Protein AF-A0A7S1YG56-F1 (afdb_monomer)

Solvent-accessible surface area (backbone atoms only — not comparable to full-atom values): 13732 Å² total; per-residue (Å²): 132,89,57,60,37,65,101,82,51,80,39,74,59,73,71,45,65,45,79,41,78,79,49,102,91,39,70,50,76,44,72,54,75,86,79,87,88,77,85,81,87,75,88,77,87,65,88,84,55,85,91,65,73,69,84,87,33,87,90,52,73,64,72,70,76,61,82,80,50,96,72,86,87,77,95,53,68,69,44,80,46,72,59,60,86,48,61,47,66,45,58,40,45,54,31,82,22,39,31,37,41,33,50,32,43,43,47,32,34,38,30,38,7,52,58,41,75,71,44,83,89,46,46,90,72,63,86,78,65,59,28,30,53,88,44,23,57,15,36,37,35,40,37,42,29,40,29,49,23,30,40,41,37,12,19,41,70,25,81,64,38,34,13,38,98,84,40,54,13,37,36,38,51,43,34,45,33,43,46,39,62,72,68,34,35,38,41,36,44,48,51,32,80,89,18,40,27,41,36,66,17,40,39,40,33,36,15,49,27,52,28,28,38,35,37,67,42,63,55,69,36,79,42,87,94,62,66,41,52,76,48,77,41,60,58,80,28,78,54,46,78,47,80,105

Secondary structure (DSSP, 8-state):
-PPEESTTS-EE----EEEEEEETTEEEEEE----S----------TT-TT--STT-SSS---S--TTSS----S-SEEEEE--SS--EEEE--BSSEEEEE--SS--EEEESTT----TTTTTT-----S-STTB-S-EEEEE-SS--EEEEE-TT-SS-SSBTTB-EEE-SSEEE-TTTTSS--EEEEE-TTS--STT-EEEE--SS--EEEE-------STT----EEEE--SS--EEEE-

Mean predicted aligned error: 13.27 Å

Structure (mmCIF, N/CA/C/O backbone):
data_AF-A0A7S1YG56-F1
#
_entry.id   AF-A0A7S1YG56-F1
#
loop_
_atom_site.group_PDB
_atom_site.id
_atom_site.type_symbol
_atom_site.label_atom_id
_atom_site.label_alt_id
_atom_site.label_comp_id
_atom_site.label_asym_id
_atom_site.label_entity_id
_atom_site.label_seq_id
_atom_site.pdbx_PDB_ins_code
_atom_site.Cartn_x
_atom_site.Cartn_y
_atom_site.Cartn_z
_atom_site.occupancy
_atom_site.B_iso_or_equiv
_atom_site.auth_seq_id
_atom_site.auth_comp_id
_atom_site.auth_asym_id
_atom_site.auth_atom_id
_atom_site.pdbx_PDB_model_num
ATOM 1 N N . LYS A 1 1 ? -46.681 5.047 -20.778 1.00 46.09 1 LYS A N 1
ATOM 2 C CA . LYS A 1 1 ? -46.071 5.164 -22.125 1.00 46.09 1 LYS A CA 1
ATOM 3 C C . LYS A 1 1 ? -44.654 4.637 -22.008 1.00 46.09 1 LYS A C 1
ATOM 5 O O . LYS A 1 1 ? -43.861 5.278 -21.329 1.00 46.09 1 LYS A O 1
ATOM 10 N N . GLU A 1 2 ? -44.380 3.455 -22.548 1.00 44.97 2 GLU A N 1
ATOM 11 C CA . GLU A 1 2 ? -43.022 2.905 -22.561 1.00 44.97 2 GLU A CA 1
ATOM 12 C C . GLU A 1 2 ? -42.131 3.823 -23.402 1.00 44.97 2 GLU A C 1
ATOM 14 O O . GLU A 1 2 ? -42.504 4.207 -24.512 1.00 44.97 2 GLU A O 1
ATOM 19 N N . LYS A 1 3 ? -41.009 4.267 -22.828 1.00 47.19 3 LYS A N 1
ATOM 20 C CA . LYS A 1 3 ? -39.989 5.011 -23.567 1.00 47.19 3 LYS A CA 1
ATOM 21 C C . LYS A 1 3 ? -39.121 3.985 -24.289 1.00 47.19 3 LYS A C 1
ATOM 23 O O . LYS A 1 3 ? -38.657 3.030 -23.670 1.00 47.19 3 LYS A O 1
ATOM 28 N N . THR A 1 4 ? -38.934 4.179 -25.583 1.00 48.16 4 THR A N 1
ATOM 29 C CA . THR A 1 4 ? -37.998 3.417 -26.407 1.00 48.16 4 THR A CA 1
ATOM 30 C C . THR A 1 4 ? -36.644 4.124 -26.408 1.00 48.16 4 THR A C 1
ATOM 32 O O . THR A 1 4 ? -36.590 5.351 -26.503 1.00 48.16 4 THR A O 1
ATOM 35 N N . CYS A 1 5 ? -35.553 3.373 -26.295 1.00 49.28 5 CYS A N 1
ATOM 36 C CA . CYS A 1 5 ? -34.183 3.884 -26.365 1.00 49.28 5 CYS A CA 1
ATOM 37 C C . CYS A 1 5 ? -33.282 2.958 -27.200 1.00 49.28 5 CYS A C 1
ATOM 39 O O . CYS A 1 5 ? -33.684 1.869 -27.600 1.00 49.28 5 CYS A O 1
ATOM 41 N N . GLY A 1 6 ? -32.077 3.441 -27.519 1.00 42.41 6 GLY A N 1
ATOM 42 C CA . GLY A 1 6 ? -31.166 2.859 -28.513 1.00 42.41 6 GLY A CA 1
ATOM 43 C C . GLY A 1 6 ? -31.172 3.657 -29.821 1.00 42.41 6 GLY A C 1
ATOM 44 O O . GLY A 1 6 ? -32.172 4.292 -30.146 1.00 42.41 6 GLY A O 1
ATOM 45 N N . PHE A 1 7 ? -30.061 3.637 -30.569 1.00 37.88 7 PHE A N 1
ATOM 46 C CA . PHE A 1 7 ? -29.866 4.441 -31.792 1.00 37.88 7 PHE A CA 1
ATOM 47 C C . PHE A 1 7 ? -30.992 4.250 -32.830 1.00 37.88 7 PHE A C 1
ATOM 49 O O . PHE A 1 7 ? -31.390 5.205 -33.486 1.00 37.88 7 PHE A O 1
ATOM 56 N N . ASN A 1 8 ? -31.574 3.045 -32.894 1.00 49.53 8 ASN A N 1
ATOM 57 C CA . ASN A 1 8 ? -32.691 2.709 -33.786 1.00 49.53 8 ASN A CA 1
ATOM 58 C C . ASN A 1 8 ? -34.075 2.701 -33.105 1.00 49.53 8 ASN A C 1
ATOM 60 O O . ASN A 1 8 ? -35.061 2.338 -33.740 1.00 49.53 8 ASN A O 1
ATOM 64 N N . GLY A 1 9 ? -34.179 3.062 -31.819 1.00 46.28 9 GLY A N 1
ATOM 65 C CA . GLY A 1 9 ? -35.458 3.145 -31.097 1.00 46.28 9 GLY A CA 1
ATOM 66 C C . GLY A 1 9 ? -36.217 1.819 -30.935 1.00 46.28 9 GLY A C 1
ATOM 67 O O . GLY A 1 9 ? -37.409 1.839 -30.640 1.00 46.28 9 GLY A O 1
ATOM 68 N N . THR A 1 10 ? -35.557 0.675 -31.129 1.00 49.81 10 THR A N 1
ATOM 69 C CA . THR A 1 10 ? -36.176 -0.662 -31.081 1.00 49.81 10 THR A CA 1
ATOM 70 C C . THR A 1 10 ? -36.137 -1.318 -29.702 1.00 49.81 10 THR A C 1
ATOM 72 O O . THR A 1 10 ? -36.769 -2.354 -29.517 1.00 49.81 10 THR A O 1
ATOM 75 N N . SER A 1 11 ? -35.409 -0.750 -28.736 1.00 45.25 11 SER A N 1
ATOM 76 C CA . SER A 1 11 ? -35.265 -1.337 -27.401 1.00 45.25 11 SER A CA 1
ATOM 77 C C . SER A 1 11 ? -36.169 -0.630 -26.393 1.00 45.25 11 SER A C 1
ATOM 79 O O . SER A 1 11 ? -36.236 0.601 -26.342 1.00 45.25 11 SER A O 1
ATOM 81 N N . THR A 1 12 ? -36.866 -1.398 -25.560 1.00 48.62 12 THR A N 1
ATOM 82 C CA . THR A 1 12 ? -37.631 -0.861 -24.429 1.00 48.62 12 THR A CA 1
ATOM 83 C C . THR A 1 12 ? -36.658 -0.384 -23.357 1.00 48.62 12 THR A C 1
ATOM 85 O O . THR A 1 12 ? -35.748 -1.125 -22.984 1.00 48.62 12 THR A O 1
ATOM 88 N N . CYS A 1 13 ? -36.826 0.836 -22.842 1.00 48.91 13 CYS A N 1
ATOM 89 C CA . CYS A 1 13 ? -35.949 1.312 -21.779 1.00 48.91 13 CYS A CA 1
ATOM 90 C C . CYS A 1 13 ? -36.129 0.474 -20.520 1.00 48.91 13 CYS A C 1
ATOM 92 O O . CYS A 1 13 ? -37.181 0.496 -19.879 1.00 48.91 13 CYS A O 1
ATOM 94 N N . THR A 1 14 ? -35.079 -0.255 -20.156 1.00 49.69 14 THR A N 1
ATOM 95 C CA . THR A 1 14 ? -35.007 -0.951 -18.881 1.00 49.69 14 THR A CA 1
ATOM 96 C C . THR A 1 14 ? -34.940 0.106 -17.783 1.00 49.69 14 THR A C 1
ATOM 98 O O . THR A 1 14 ? -34.048 0.956 -17.795 1.00 49.69 14 THR A O 1
ATOM 101 N N . ASN A 1 15 ? -35.864 0.066 -16.823 1.00 49.41 15 ASN A N 1
ATOM 102 C CA . ASN A 1 15 ? -35.726 0.841 -15.591 1.00 49.41 15 ASN A CA 1
ATOM 103 C C . ASN A 1 15 ? -34.641 0.165 -14.744 1.00 49.41 15 ASN A C 1
ATOM 105 O O . ASN A 1 15 ? -34.947 -0.632 -13.859 1.00 49.41 15 ASN A O 1
ATOM 109 N N . THR A 1 16 ? -33.378 0.443 -15.074 1.00 54.03 16 THR A N 1
ATOM 110 C CA . THR A 1 16 ? -32.188 -0.192 -14.488 1.00 54.03 16 THR A CA 1
ATOM 111 C C . THR A 1 16 ? -31.984 0.151 -13.024 1.00 54.03 16 THR A C 1
ATOM 113 O O . THR A 1 16 ? -31.122 -0.446 -12.398 1.00 54.03 16 THR A O 1
ATOM 116 N N . VAL A 1 17 ? -32.767 1.080 -12.472 1.00 48.75 17 VAL A N 1
ATOM 117 C CA . VAL A 1 17 ? -32.656 1.551 -11.094 1.00 48.75 17 VAL A CA 1
ATOM 118 C C . VAL A 1 17 ? -34.049 1.734 -10.498 1.00 48.75 17 VAL A C 1
ATOM 120 O O . VAL A 1 17 ? -34.901 2.418 -11.068 1.00 48.75 17 VAL A O 1
ATOM 123 N N . LYS A 1 18 ? -34.277 1.150 -9.323 1.00 49.94 18 LYS A N 1
ATOM 124 C CA . LYS A 1 18 ? -35.418 1.423 -8.448 1.00 49.94 18 LYS A CA 1
ATOM 125 C C . LYS A 1 18 ? -34.911 1.983 -7.132 1.00 49.94 18 LYS A C 1
ATOM 127 O O . LYS A 1 18 ? -34.016 1.413 -6.529 1.00 49.94 18 LYS A O 1
ATOM 132 N N . VAL A 1 19 ? -35.514 3.067 -6.665 1.00 45.56 19 VAL A N 1
ATOM 133 C CA . VAL A 1 19 ? -35.168 3.682 -5.381 1.00 45.56 19 VAL A CA 1
ATOM 134 C C . VAL A 1 19 ? -36.334 3.498 -4.419 1.00 45.56 19 VAL A C 1
ATOM 136 O O . VAL A 1 19 ? -37.466 3.861 -4.735 1.00 45.56 19 VAL A O 1
ATOM 139 N N . TYR A 1 20 ? -36.055 2.934 -3.249 1.00 47.91 20 TYR A N 1
ATOM 140 C CA . TYR A 1 20 ? -37.006 2.706 -2.167 1.00 47.91 20 TYR A CA 1
ATOM 141 C C . TYR A 1 20 ? -36.583 3.515 -0.946 1.00 47.91 20 TYR A C 1
ATOM 143 O O . TYR A 1 20 ? -35.465 3.364 -0.470 1.00 47.91 20 TYR A O 1
ATOM 151 N N . ALA A 1 21 ? -37.461 4.350 -0.398 1.00 52.72 21 ALA A N 1
ATOM 152 C CA . ALA A 1 21 ? -37.205 4.978 0.896 1.00 52.72 21 ALA A CA 1
ATOM 153 C C . ALA A 1 21 ? -37.423 3.943 2.012 1.00 52.72 21 ALA A C 1
ATOM 155 O O . ALA A 1 21 ? -38.519 3.402 2.146 1.00 52.72 21 ALA A O 1
ATOM 156 N N . VAL A 1 22 ? -36.384 3.663 2.799 1.00 70.94 22 VAL A N 1
ATOM 157 C CA . VAL A 1 22 ? -36.416 2.711 3.929 1.00 70.94 22 VAL A CA 1
ATOM 158 C C . VAL A 1 22 ? -36.356 3.411 5.291 1.00 70.94 22 VAL A C 1
ATOM 160 O O . VAL A 1 22 ? -36.478 2.772 6.330 1.00 70.94 22 VAL A O 1
ATOM 163 N N . GLY A 1 23 ? -36.209 4.737 5.301 1.00 66.94 23 GLY A N 1
ATOM 164 C CA . GLY A 1 23 ? -36.204 5.558 6.507 1.00 66.94 23 GLY A CA 1
ATOM 165 C C . GLY A 1 23 ? -36.341 7.041 6.177 1.00 66.94 23 GLY A C 1
ATOM 166 O O . GLY A 1 23 ? -36.365 7.422 5.007 1.00 66.94 23 GLY A O 1
ATOM 167 N N . LYS A 1 24 ? -36.410 7.893 7.210 1.00 51.56 24 LYS A N 1
ATOM 168 C CA . LYS A 1 24 ? -36.658 9.341 7.053 1.00 51.56 24 LYS A CA 1
ATOM 169 C C . LYS A 1 24 ? -35.659 10.039 6.118 1.00 51.56 24 LYS A C 1
ATOM 171 O O . LYS A 1 24 ? -36.067 10.984 5.464 1.00 51.56 24 LYS A O 1
ATOM 176 N N . ASN A 1 25 ? -34.420 9.540 6.034 1.00 53.50 25 ASN A N 1
ATOM 177 C CA . ASN A 1 25 ? -33.350 10.019 5.146 1.00 53.50 25 ASN A CA 1
ATOM 178 C C . ASN A 1 25 ? -32.521 8.854 4.559 1.00 53.50 25 ASN A C 1
ATOM 180 O O . ASN A 1 25 ? -31.321 8.993 4.338 1.00 53.50 25 ASN A O 1
ATOM 184 N N . THR A 1 26 ? -33.123 7.679 4.359 1.00 34.78 26 THR A N 1
ATOM 185 C CA . THR A 1 26 ? -32.389 6.492 3.890 1.00 34.78 26 THR A CA 1
ATOM 186 C C . THR A 1 26 ? -33.101 5.877 2.704 1.00 34.78 26 THR A C 1
ATOM 188 O O . THR A 1 26 ? -34.306 5.619 2.763 1.00 34.78 26 THR A O 1
ATOM 191 N N . PHE A 1 27 ? -32.341 5.618 1.644 1.00 49.56 27 PHE A N 1
ATOM 192 C CA . PHE A 1 27 ? -32.845 5.050 0.405 1.00 49.56 27 PHE A CA 1
ATOM 193 C C . PHE A 1 27 ? -32.079 3.771 0.064 1.00 49.56 27 PHE A C 1
ATOM 195 O O . PHE A 1 27 ? -30.855 3.744 0.124 1.00 49.56 27 PHE A O 1
ATOM 202 N N . ALA A 1 28 ? -32.808 2.724 -0.308 1.00 38.72 28 ALA A N 1
ATOM 203 C CA . ALA A 1 28 ? -32.279 1.538 -0.955 1.00 38.72 28 ALA A CA 1
ATOM 204 C C . ALA A 1 28 ? -32.382 1.728 -2.471 1.00 38.72 28 ALA A C 1
ATOM 206 O O . ALA A 1 28 ? -33.474 1.915 -3.010 1.00 38.72 28 ALA A O 1
ATOM 207 N N . ILE A 1 29 ? -31.243 1.701 -3.153 1.00 50.22 29 ILE A N 1
ATOM 208 C CA . ILE A 1 29 ? -31.154 1.797 -4.609 1.00 50.22 29 ILE A CA 1
ATOM 209 C C . ILE A 1 29 ? -30.907 0.381 -5.136 1.00 50.22 29 ILE A C 1
ATOM 211 O O . ILE A 1 29 ? -29.899 -0.235 -4.811 1.00 50.22 29 ILE A O 1
ATOM 215 N N . ILE A 1 30 ? -31.852 -0.155 -5.904 1.00 46.66 30 ILE A N 1
ATOM 216 C CA . ILE A 1 30 ? -31.835 -1.512 -6.454 1.00 46.66 30 ILE A CA 1
ATOM 217 C C . ILE A 1 30 ? -31.643 -1.416 -7.958 1.00 46.66 30 ILE A C 1
ATOM 219 O O . ILE A 1 30 ? -32.471 -0.821 -8.651 1.00 46.66 30 ILE A O 1
ATOM 223 N N . PHE A 1 31 ? -30.591 -2.043 -8.468 1.00 51.72 31 PHE A N 1
ATOM 224 C CA . PHE A 1 31 ? -30.347 -2.111 -9.898 1.00 51.72 31 PHE A CA 1
ATOM 225 C C . PHE A 1 31 ? -31.021 -3.351 -10.491 1.00 51.72 31 PHE A C 1
ATOM 227 O O . PHE A 1 31 ? -30.854 -4.456 -9.983 1.00 51.72 31 PHE A O 1
ATOM 234 N N . LEU A 1 32 ? -31.821 -3.176 -11.544 1.00 48.56 32 LEU A N 1
ATOM 235 C CA . LEU A 1 32 ? -32.463 -4.275 -12.270 1.00 48.56 32 LEU A CA 1
ATOM 236 C C . LEU A 1 32 ? -31.784 -4.426 -13.632 1.00 48.56 32 LEU A C 1
ATOM 238 O O . LEU A 1 32 ? -32.113 -3.718 -14.584 1.00 48.56 32 LEU A O 1
ATOM 242 N N . GLY A 1 33 ? -30.823 -5.345 -13.686 1.00 45.78 33 GLY A N 1
ATOM 243 C CA . GLY A 1 33 ? -30.098 -5.775 -14.878 1.00 45.78 33 GLY A CA 1
ATOM 244 C C . GLY A 1 33 ? -30.059 -7.303 -14.968 1.00 45.78 33 GLY A C 1
ATOM 245 O O . GLY A 1 33 ? -30.251 -7.991 -13.973 1.00 45.78 33 GLY A O 1
ATOM 246 N N . GLU A 1 34 ? -29.898 -7.780 -16.197 1.00 41.50 34 GLU A N 1
ATOM 247 C CA . GLU A 1 34 ? -29.843 -9.150 -16.728 1.00 41.50 34 GLU A CA 1
ATOM 248 C C . GLU A 1 34 ? -29.302 -10.293 -15.837 1.00 41.50 34 GLU A C 1
ATOM 250 O O . GLU A 1 34 ? -28.483 -10.118 -14.941 1.00 41.50 34 GLU A O 1
ATOM 255 N N . ARG A 1 35 ? -29.789 -11.507 -16.129 1.00 36.50 35 ARG A N 1
ATOM 256 C CA . ARG A 1 35 ? -29.555 -12.754 -15.393 1.00 36.50 35 ARG A CA 1
ATOM 257 C C . ARG A 1 35 ? -28.133 -13.312 -15.579 1.00 36.50 35 ARG A C 1
ATOM 259 O O . ARG A 1 35 ? -27.670 -13.485 -16.699 1.00 36.50 35 ARG A O 1
ATOM 266 N N . LEU A 1 36 ? -27.560 -13.721 -14.445 1.00 38.72 36 LEU A N 1
ATOM 267 C CA . LEU A 1 36 ? -26.473 -14.690 -14.228 1.00 38.72 36 LEU A CA 1
ATOM 268 C C . LEU A 1 36 ? -26.404 -15.826 -15.286 1.00 38.72 36 LEU A C 1
ATOM 270 O O . LEU A 1 36 ? -27.427 -16.457 -15.568 1.00 38.72 36 LEU A O 1
ATOM 274 N N . ASN A 1 37 ? -25.185 -16.172 -15.729 1.00 37.97 37 ASN A N 1
ATOM 275 C CA . ASN A 1 37 ? -24.789 -17.392 -16.473 1.00 37.97 37 ASN A CA 1
ATOM 276 C C . ASN A 1 37 ? -24.945 -17.460 -18.012 1.00 37.97 37 ASN A C 1
ATOM 278 O O . ASN A 1 37 ? -24.986 -18.564 -18.556 1.00 37.97 37 ASN A O 1
ATOM 282 N N . ALA A 1 38 ? -24.932 -16.350 -18.752 1.00 39.38 38 ALA A N 1
ATOM 283 C CA . ALA A 1 38 ? -24.583 -16.409 -20.179 1.00 39.38 38 ALA A CA 1
ATOM 284 C C . ALA A 1 38 ? -23.091 -16.080 -20.347 1.00 39.38 38 ALA A C 1
ATOM 286 O O . ALA A 1 38 ? -22.699 -14.917 -20.342 1.00 39.38 38 ALA A O 1
ATOM 287 N N . GLY A 1 39 ? -22.247 -17.114 -20.427 1.00 42.56 39 GLY A N 1
ATOM 288 C CA . GLY A 1 39 ? -20.811 -16.942 -20.646 1.00 42.56 39 GLY A CA 1
ATOM 289 C C . GLY A 1 39 ? -20.545 -16.325 -22.017 1.00 42.56 39 GLY A C 1
ATOM 290 O O . GLY A 1 39 ? -20.803 -16.956 -23.040 1.00 42.56 39 GLY A O 1
ATOM 291 N N .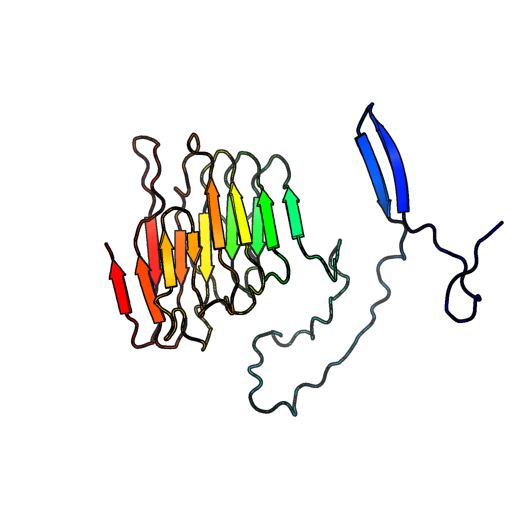 VAL A 1 40 ? -20.029 -15.099 -22.038 1.00 39.69 40 VAL A N 1
ATOM 292 C CA . VAL A 1 40 ? -19.386 -14.519 -23.219 1.00 39.69 40 VAL A CA 1
ATOM 293 C C . VAL A 1 40 ? -17.905 -14.851 -23.099 1.00 39.69 40 VAL A C 1
ATOM 295 O O . VAL A 1 40 ? -17.246 -14.381 -22.176 1.00 39.69 40 VAL A O 1
ATOM 298 N N . ILE A 1 41 ? -17.398 -15.698 -23.993 1.00 39.22 41 ILE A N 1
ATOM 299 C CA . ILE A 1 41 ? -15.964 -15.988 -24.098 1.00 39.22 41 ILE A CA 1
ATOM 300 C C . ILE A 1 41 ? -15.396 -15.025 -25.137 1.00 39.22 41 ILE A C 1
ATOM 302 O O . ILE A 1 41 ? -15.852 -15.018 -26.282 1.00 39.22 41 ILE A O 1
ATOM 306 N N . LEU A 1 42 ? -14.432 -14.204 -24.727 1.00 38.84 42 LEU A N 1
ATOM 307 C CA . LEU A 1 42 ? -13.645 -13.359 -25.616 1.00 38.84 42 LEU A CA 1
ATOM 308 C C . LEU A 1 42 ? -12.200 -13.858 -25.550 1.00 38.84 42 LEU A C 1
ATOM 310 O O . LEU A 1 42 ? -11.579 -13.785 -24.493 1.00 38.84 42 LEU A O 1
ATOM 314 N N . ASP A 1 43 ? -11.703 -14.404 -26.658 1.00 39.75 43 ASP A N 1
ATOM 315 C CA . ASP A 1 43 ? -10.304 -14.812 -26.792 1.00 39.75 43 ASP A CA 1
ATOM 316 C C . ASP A 1 43 ? -9.496 -13.616 -27.298 1.00 39.75 43 ASP A C 1
ATOM 318 O O . ASP A 1 43 ? -9.815 -13.040 -28.343 1.00 39.75 43 ASP A O 1
ATOM 322 N N . VAL A 1 44 ? -8.475 -13.222 -26.541 1.00 44.56 44 VAL A N 1
ATOM 323 C CA . VAL A 1 44 ? -7.519 -12.187 -26.943 1.00 44.56 44 VAL A CA 1
ATOM 324 C C . VAL A 1 44 ? -6.190 -12.879 -27.200 1.00 44.56 44 VAL A C 1
ATOM 326 O O . VAL A 1 44 ? -5.538 -13.343 -26.268 1.00 44.56 44 VAL A O 1
ATOM 329 N N . ASP A 1 45 ? -5.805 -12.964 -28.470 1.00 45.47 45 ASP A N 1
ATOM 330 C CA . ASP A 1 45 ? -4.509 -13.495 -28.882 1.00 45.47 45 ASP A CA 1
ATOM 331 C C . ASP A 1 45 ? -3.442 -12.400 -28.754 1.00 45.47 45 ASP A C 1
ATOM 333 O O . ASP A 1 45 ? -3.442 -11.416 -29.495 1.00 45.47 45 ASP A O 1
ATOM 337 N N . ALA A 1 46 ? -2.559 -12.563 -27.770 1.00 49.81 46 ALA A N 1
ATOM 338 C CA . ALA A 1 46 ? -1.455 -11.651 -27.481 1.00 49.81 46 ALA A CA 1
ATOM 339 C C . ALA A 1 46 ? -0.103 -12.154 -28.027 1.00 49.81 46 ALA A C 1
ATOM 341 O O . ALA A 1 46 ? 0.930 -11.549 -27.746 1.00 49.81 46 ALA A O 1
ATOM 342 N N . SER A 1 47 ? -0.087 -13.249 -28.800 1.00 49.72 47 SER A N 1
ATOM 343 C CA . SER A 1 47 ? 1.146 -13.930 -29.231 1.00 49.72 47 SER A CA 1
ATOM 344 C C . SER A 1 47 ? 2.053 -13.104 -30.153 1.00 49.72 47 SER A C 1
ATOM 346 O O . SER A 1 47 ? 3.234 -13.421 -30.289 1.00 49.72 47 SER A O 1
ATOM 348 N N . GLU A 1 48 ? 1.535 -12.027 -30.748 1.00 47.41 48 GLU A N 1
ATOM 349 C CA . GLU A 1 48 ? 2.287 -11.130 -31.635 1.00 47.41 48 GLU A CA 1
ATOM 350 C C . GLU A 1 48 ? 2.734 -9.812 -30.968 1.00 47.41 48 GLU A C 1
ATOM 352 O O . GLU A 1 48 ? 3.305 -8.944 -31.634 1.00 47.41 48 GLU A O 1
ATOM 357 N N . LEU A 1 49 ? 2.504 -9.629 -29.662 1.00 44.59 49 LEU A N 1
ATOM 358 C CA . LEU A 1 49 ? 2.925 -8.414 -28.959 1.00 44.59 49 LEU A CA 1
ATOM 359 C C . LEU A 1 49 ? 4.421 -8.465 -28.602 1.00 44.59 49 LEU A C 1
ATOM 361 O O . LEU A 1 49 ? 4.885 -9.331 -27.864 1.00 44.59 49 LEU A O 1
ATOM 365 N N . VAL A 1 50 ? 5.191 -7.505 -29.119 1.00 43.44 50 VAL A N 1
ATOM 366 C CA . VAL A 1 50 ? 6.635 -7.378 -28.862 1.00 43.44 50 VAL A CA 1
ATOM 367 C C . VAL A 1 50 ? 6.861 -6.587 -27.570 1.00 43.44 50 VAL A C 1
ATOM 369 O O . VAL A 1 50 ? 6.403 -5.453 -27.467 1.00 43.44 50 VAL A O 1
ATOM 372 N N . GLY A 1 51 ? 7.587 -7.168 -26.607 1.00 43.28 51 GLY A N 1
ATOM 373 C CA . GLY A 1 51 ? 7.815 -6.567 -25.282 1.00 43.28 51 GLY A CA 1
ATOM 374 C C . GLY A 1 51 ? 6.666 -6.783 -24.290 1.00 43.28 51 GLY A C 1
ATOM 375 O O . GLY A 1 51 ? 6.577 -6.069 -23.298 1.00 43.28 51 GLY A O 1
ATOM 376 N N . PHE A 1 52 ? 5.772 -7.734 -24.576 1.00 43.41 52 PHE A N 1
ATOM 377 C CA . PHE A 1 52 ? 4.701 -8.137 -23.673 1.00 43.41 52 PHE A CA 1
ATOM 378 C C . PHE A 1 52 ? 5.225 -9.156 -22.661 1.00 43.41 52 PHE A C 1
ATOM 380 O O . PHE A 1 52 ? 5.489 -10.306 -23.013 1.00 43.41 52 PHE A O 1
ATOM 387 N N . GLU A 1 53 ? 5.358 -8.736 -21.408 1.00 50.44 53 GLU A N 1
ATOM 388 C CA . GLU A 1 53 ? 5.490 -9.667 -20.294 1.00 50.44 53 GLU A CA 1
ATOM 389 C C . GLU A 1 53 ? 4.091 -10.259 -19.990 1.00 50.44 53 GLU A C 1
ATOM 391 O O . GLU A 1 53 ? 3.130 -9.493 -19.872 1.00 50.44 53 GLU A O 1
ATOM 396 N N . PRO A 1 54 ? 3.911 -11.595 -19.879 1.00 47.91 54 PRO A N 1
ATOM 397 C CA . PRO A 1 54 ? 2.613 -12.272 -19.655 1.00 47.91 54 PRO A CA 1
ATOM 398 C C . PRO A 1 54 ? 1.852 -11.904 -18.358 1.00 47.91 54 PRO A C 1
ATOM 400 O O . PRO A 1 54 ? 0.862 -12.549 -18.004 1.00 47.91 54 PRO A O 1
ATOM 403 N N . GLU A 1 55 ? 2.315 -10.882 -17.647 1.00 49.75 55 GLU A N 1
ATOM 404 C CA . GLU A 1 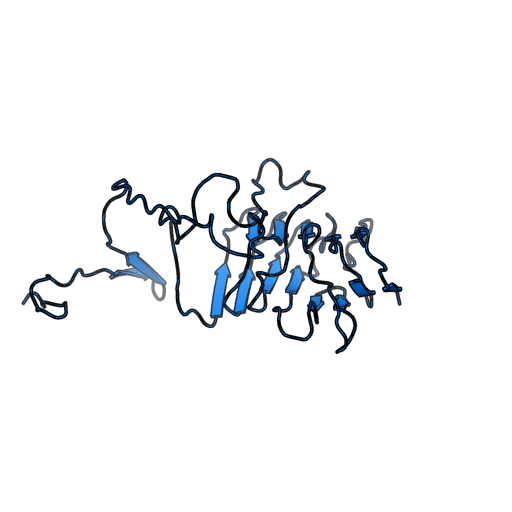55 ? 2.154 -10.570 -16.224 1.00 49.75 55 GLU A CA 1
ATOM 405 C C . GLU A 1 55 ? 0.738 -10.161 -15.783 1.00 49.75 55 GLU A C 1
ATOM 407 O O . GLU A 1 55 ? 0.4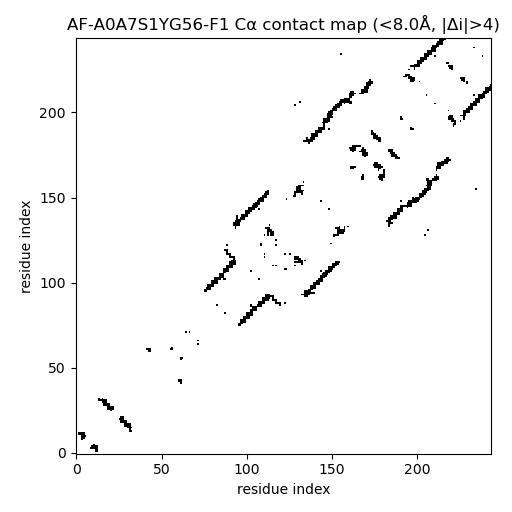89 -10.001 -14.596 1.00 49.75 55 GLU A O 1
ATOM 412 N N . ALA A 1 56 ? -0.235 -10.073 -16.694 1.00 44.78 56 ALA A N 1
ATOM 413 C CA . ALA A 1 56 ? -1.640 -9.839 -16.337 1.00 44.78 56 ALA A CA 1
ATOM 414 C C . ALA A 1 56 ? -2.510 -11.110 -16.368 1.00 44.78 56 ALA A C 1
ATOM 416 O O . ALA A 1 56 ? -3.651 -11.089 -15.897 1.00 44.78 56 ALA A O 1
ATOM 417 N N . PHE A 1 57 ? -2.012 -12.219 -16.930 1.00 42.97 57 PHE A N 1
ATOM 418 C CA . PHE A 1 57 ? -2.825 -13.408 -17.191 1.00 42.97 57 PHE A CA 1
ATOM 419 C C . PHE A 1 57 ? -2.042 -14.670 -16.849 1.00 42.97 57 PHE A C 1
ATOM 421 O O . PHE A 1 57 ? -1.285 -15.183 -17.667 1.00 42.97 57 PHE A O 1
ATOM 428 N N . HIS A 1 58 ? -2.277 -15.210 -15.650 1.00 43.19 58 HIS A N 1
ATOM 429 C CA . HIS A 1 58 ? -1.859 -16.550 -15.220 1.00 43.19 58 HIS A CA 1
ATOM 430 C C . HIS A 1 58 ? -2.453 -17.657 -16.113 1.00 43.19 58 HIS A C 1
ATOM 432 O O . HIS A 1 58 ? -3.263 -18.456 -15.660 1.00 43.19 58 HIS A O 1
ATOM 438 N N . ASN A 1 59 ? -2.112 -17.696 -17.403 1.00 40.09 59 ASN A N 1
ATOM 439 C CA . ASN A 1 59 ? -2.603 -18.652 -18.398 1.00 40.09 59 ASN A CA 1
ATOM 440 C C . ASN A 1 59 ? -4.128 -18.919 -18.326 1.00 40.09 59 ASN A C 1
ATOM 442 O O . ASN A 1 59 ? -4.620 -20.000 -18.650 1.00 40.09 59 ASN A O 1
ATOM 446 N N . SER A 1 60 ? -4.870 -17.918 -17.854 1.00 41.81 60 SER A N 1
ATOM 447 C CA . SER A 1 60 ? -6.308 -17.912 -17.657 1.00 41.81 60 SER A CA 1
ATOM 448 C C . SER A 1 60 ? -6.767 -16.503 -17.997 1.00 41.81 60 SER A C 1
ATOM 450 O O . SER A 1 60 ? -6.574 -15.584 -17.207 1.00 41.81 60 SER A O 1
ATOM 452 N N . THR A 1 61 ? -7.276 -16.340 -19.218 1.00 37.91 61 THR A N 1
ATOM 453 C CA . THR A 1 61 ? -8.072 -15.201 -19.702 1.00 37.91 61 THR A CA 1
ATOM 454 C C . THR A 1 61 ? -7.733 -13.831 -19.104 1.00 37.91 61 THR A C 1
ATOM 456 O O . THR A 1 61 ? -8.235 -13.454 -18.047 1.00 37.91 61 THR A O 1
ATOM 459 N N . SER A 1 62 ? -7.020 -13.014 -19.875 1.00 38.41 62 SER A N 1
ATOM 460 C CA . SER A 1 62 ? -7.711 -11.971 -20.633 1.00 38.41 62 SER A CA 1
ATOM 461 C C . SER A 1 62 ? -8.790 -11.189 -19.892 1.00 38.41 62 SER A C 1
ATOM 463 O O . SER A 1 62 ? -9.902 -11.179 -20.398 1.00 38.41 62 SER A O 1
ATOM 465 N N . ASN A 1 63 ? -8.547 -10.590 -18.726 1.00 39.78 63 ASN A N 1
ATOM 466 C CA . ASN A 1 63 ? -9.547 -9.841 -17.956 1.00 39.78 63 ASN A CA 1
ATOM 467 C C . ASN A 1 63 ? -9.954 -8.519 -18.659 1.00 39.78 63 ASN A C 1
ATOM 469 O O . ASN A 1 63 ? -9.809 -7.424 -18.123 1.00 39.78 63 ASN A O 1
ATOM 473 N N . LEU A 1 64 ? -10.529 -8.608 -19.864 1.00 43.44 64 LEU A N 1
ATOM 474 C CA . LEU A 1 64 ? -11.666 -7.769 -20.228 1.00 43.44 64 LEU A CA 1
ATOM 475 C C . LEU A 1 64 ? -12.687 -8.001 -19.132 1.00 43.44 64 LEU A C 1
ATOM 477 O O . LEU A 1 64 ? -1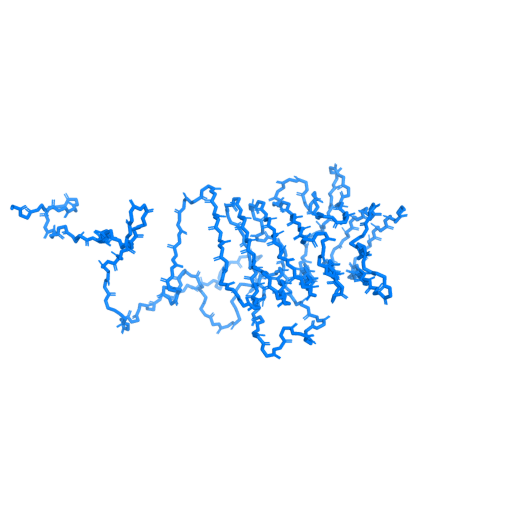3.278 -9.076 -19.170 1.00 43.44 64 LEU A O 1
ATOM 481 N N . LEU A 1 65 ? -12.821 -7.058 -18.182 1.00 41.34 65 LEU A N 1
ATOM 482 C CA . LEU A 1 65 ? -13.772 -7.077 -17.059 1.00 41.34 65 LEU A CA 1
ATOM 483 C C . LEU A 1 65 ? -14.698 -8.287 -17.152 1.00 41.34 65 LEU A C 1
ATOM 485 O O . LEU A 1 65 ? -15.791 -8.188 -17.727 1.00 41.34 65 LEU A O 1
ATOM 489 N N . LEU A 1 66 ? -14.239 -9.446 -16.663 1.00 36.97 66 LEU A N 1
ATOM 490 C CA . LEU A 1 66 ? -15.144 -10.561 -16.495 1.00 36.97 66 LEU A CA 1
ATOM 491 C C . LEU A 1 66 ? -16.184 -9.981 -15.550 1.00 36.97 66 LEU A C 1
ATOM 493 O O . LEU A 1 66 ? -15.890 -9.656 -14.400 1.00 36.97 66 LEU A O 1
ATOM 497 N N . ARG A 1 67 ? -17.402 -9.757 -16.050 1.00 39.12 67 ARG A N 1
ATOM 498 C CA . ARG A 1 67 ? -18.552 -9.350 -15.234 1.00 39.12 67 ARG A CA 1
ATOM 499 C C . ARG A 1 67 ? -18.993 -10.525 -14.349 1.00 39.12 67 ARG A C 1
ATOM 501 O O . ARG A 1 67 ? -20.162 -10.880 -14.293 1.00 39.12 67 ARG A O 1
ATOM 508 N N . THR A 1 68 ? -18.028 -11.159 -13.695 1.00 37.06 68 THR A N 1
ATOM 509 C CA . THR A 1 68 ? -18.161 -11.922 -12.463 1.00 37.06 68 THR A CA 1
ATOM 510 C C . THR A 1 68 ? -17.948 -11.022 -11.246 1.00 37.06 68 THR A C 1
ATOM 512 O O . THR A 1 68 ? -18.172 -11.471 -10.130 1.00 37.06 68 THR A O 1
ATOM 515 N N . SER A 1 69 ? -17.542 -9.760 -11.428 1.00 35.50 69 SER A N 1
ATOM 516 C CA . SER A 1 69 ? -17.603 -8.754 -10.368 1.00 35.50 69 SER A CA 1
ATOM 517 C C . SER A 1 69 ? -19.063 -8.397 -10.092 1.00 35.50 69 SER A C 1
ATOM 519 O O . SER A 1 69 ? -19.769 -7.969 -11.008 1.00 35.50 69 SER A O 1
ATOM 521 N N . ASP A 1 70 ? -19.507 -8.515 -8.837 1.00 38.69 70 ASP A N 1
ATOM 522 C CA . ASP A 1 70 ? -20.856 -8.101 -8.418 1.00 38.69 70 ASP A CA 1
ATOM 523 C C . ASP A 1 70 ? -21.148 -6.638 -8.801 1.00 38.69 70 ASP A C 1
ATOM 525 O O . ASP A 1 70 ? -22.295 -6.268 -9.062 1.00 38.69 70 ASP A O 1
ATOM 529 N N . ILE A 1 71 ? -20.103 -5.799 -8.867 1.00 43.12 71 ILE A N 1
ATOM 530 C CA . ILE A 1 71 ? -20.184 -4.396 -9.270 1.00 43.12 71 ILE A CA 1
ATOM 531 C C . ILE A 1 71 ? -18.929 -3.994 -10.063 1.00 43.12 71 ILE A C 1
ATOM 533 O O . ILE A 1 71 ? -17.809 -4.286 -9.652 1.00 43.12 71 ILE A O 1
ATOM 537 N N . ALA A 1 72 ? -19.115 -3.290 -11.185 1.00 46.50 72 ALA A N 1
ATOM 538 C CA . ALA A 1 72 ? -18.045 -2.678 -11.975 1.00 46.50 72 ALA A CA 1
ATOM 539 C C . ALA A 1 72 ? -18.390 -1.213 -12.279 1.00 46.50 72 ALA A C 1
ATOM 541 O O . ALA A 1 72 ? -19.524 -0.908 -12.660 1.00 46.50 72 ALA A O 1
ATOM 542 N N . TYR A 1 73 ? -17.411 -0.320 -12.139 1.00 52.91 73 TYR A N 1
ATOM 543 C CA . TYR A 1 73 ? -17.555 1.113 -12.390 1.00 52.91 73 TYR A CA 1
ATOM 544 C C . TYR A 1 73 ? -16.551 1.571 -13.454 1.00 52.91 73 TYR A C 1
ATOM 546 O O . TYR A 1 73 ? -15.441 1.057 -13.522 1.00 52.91 73 TYR A O 1
ATOM 554 N N . SER A 1 74 ? -16.935 2.540 -14.284 1.00 56.91 74 SER A N 1
ATOM 555 C CA . SER A 1 74 ? -16.088 3.126 -15.333 1.00 56.91 74 SER A CA 1
ATOM 556 C C . SER A 1 74 ? -16.219 4.646 -15.319 1.00 56.91 74 SER A C 1
ATOM 558 O O . SER A 1 74 ? -17.303 5.141 -15.007 1.00 56.91 74 SER A O 1
ATOM 560 N N . ASN A 1 75 ? -15.169 5.373 -15.718 1.00 62.06 75 ASN A N 1
ATOM 561 C CA . ASN A 1 75 ? -15.117 6.846 -15.706 1.00 62.06 75 ASN A CA 1
ATOM 562 C C . ASN A 1 75 ? -15.429 7.449 -14.327 1.00 62.06 75 ASN A C 1
ATOM 564 O O . ASN A 1 75 ? -16.127 8.457 -14.213 1.00 62.06 75 ASN A O 1
ATOM 568 N N . VAL A 1 76 ? -14.953 6.791 -13.273 1.00 67.31 76 VAL A N 1
ATOM 569 C CA . VAL A 1 76 ? -15.054 7.296 -11.907 1.00 67.31 76 VAL A CA 1
ATOM 570 C C . VAL A 1 76 ? -13.829 8.155 -11.636 1.00 67.31 76 VAL A C 1
ATOM 572 O O . VAL A 1 76 ? -12.713 7.686 -11.796 1.00 67.31 76 VAL A O 1
ATOM 575 N N . GLU A 1 77 ? -14.041 9.402 -11.231 1.00 74.44 77 GLU A N 1
ATOM 576 C CA . GLU A 1 77 ? -12.961 10.297 -10.793 1.00 74.44 77 GLU A CA 1
ATOM 577 C C . GLU A 1 77 ? -12.617 10.068 -9.313 1.00 74.44 77 GLU A C 1
ATOM 579 O O . GLU A 1 77 ? -11.456 10.114 -8.907 1.00 74.44 77 GLU A O 1
ATOM 584 N N . THR A 1 78 ? -13.633 9.769 -8.497 1.00 82.12 78 THR A N 1
ATOM 585 C CA . THR A 1 78 ? -13.483 9.481 -7.068 1.00 82.12 78 THR A CA 1
ATOM 586 C C . THR A 1 78 ? -14.325 8.279 -6.661 1.00 82.12 78 THR A C 1
ATOM 588 O O . THR A 1 78 ? -15.538 8.260 -6.883 1.00 82.12 78 THR A O 1
ATOM 591 N N . LEU A 1 79 ? -13.695 7.298 -6.019 1.00 80.50 79 LEU A N 1
ATOM 592 C CA . LEU A 1 79 ? -14.333 6.093 -5.504 1.00 80.50 79 LEU A CA 1
ATOM 593 C C . LEU A 1 79 ? -14.209 6.055 -3.980 1.00 80.50 79 LEU A C 1
ATOM 595 O O . LEU A 1 79 ? -13.111 6.040 -3.444 1.00 80.50 79 LEU A O 1
ATOM 599 N N . ASN A 1 80 ? -15.336 6.010 -3.272 1.00 83.38 80 ASN A N 1
ATOM 600 C CA . ASN A 1 80 ? -15.353 5.864 -1.817 1.00 83.38 80 ASN A CA 1
ATOM 601 C C . ASN A 1 80 ? -16.008 4.534 -1.445 1.00 83.38 80 ASN A C 1
ATOM 603 O O . ASN A 1 80 ? -17.163 4.289 -1.798 1.00 83.38 80 ASN A O 1
ATOM 607 N N . ILE A 1 81 ? -15.279 3.692 -0.720 1.00 83.00 81 ILE A N 1
ATOM 608 C CA . ILE A 1 81 ? -15.710 2.371 -0.267 1.00 83.00 81 ILE A CA 1
ATOM 609 C C . ILE A 1 81 ? -15.721 2.379 1.256 1.00 83.00 81 ILE A C 1
ATOM 611 O O . ILE A 1 81 ? -14.738 2.750 1.890 1.00 83.00 81 ILE A O 1
ATOM 615 N N . LYS A 1 82 ? -16.830 1.941 1.850 1.00 83.25 82 LYS A N 1
ATOM 616 C CA . LYS A 1 82 ? -16.938 1.727 3.293 1.00 83.25 82 LYS A CA 1
ATOM 617 C C . LYS A 1 82 ? -17.293 0.270 3.555 1.00 83.25 82 LYS A C 1
ATOM 619 O O . LYS A 1 82 ? -18.284 -0.212 3.005 1.00 83.25 82 LYS A O 1
ATOM 624 N N . THR A 1 83 ? -16.490 -0.428 4.353 1.00 79.50 83 THR A N 1
ATOM 625 C CA . THR A 1 83 ? -16.742 -1.841 4.674 1.00 79.50 83 THR A CA 1
ATOM 626 C C . THR A 1 83 ? -17.782 -1.988 5.792 1.00 79.50 83 THR A C 1
ATOM 628 O O . THR A 1 83 ? -18.284 -1.008 6.353 1.00 79.50 83 THR A O 1
ATOM 631 N N . GLY A 1 84 ? -18.174 -3.236 6.064 1.00 75.12 84 GLY A N 1
ATOM 632 C CA . GLY A 1 84 ? -19.069 -3.577 7.169 1.00 75.12 84 GLY A CA 1
ATOM 633 C C . GLY A 1 84 ? -18.398 -3.462 8.542 1.00 75.12 84 GLY A C 1
ATOM 634 O O . GLY A 1 84 ? -17.250 -3.069 8.664 1.00 75.12 84 GLY A O 1
ATOM 635 N N . THR A 1 85 ? -19.122 -3.837 9.594 1.00 74.94 85 THR A N 1
ATOM 636 C CA . THR A 1 85 ? -18.692 -3.707 11.003 1.00 74.94 85 THR A CA 1
ATOM 637 C C . THR A 1 85 ? -17.807 -4.858 11.498 1.00 74.94 85 THR A C 1
ATOM 639 O O . THR A 1 85 ? -17.864 -5.205 12.673 1.00 74.94 85 THR A O 1
ATOM 642 N N . LYS A 1 86 ? -17.132 -5.564 10.598 1.00 81.50 86 LYS A N 1
ATOM 643 C CA . LYS A 1 86 ? -16.280 -6.712 10.923 1.00 81.50 86 LYS A CA 1
ATOM 644 C C . LYS A 1 86 ? -14.940 -6.527 10.233 1.00 81.50 86 LYS A C 1
ATOM 646 O O . LYS A 1 86 ? -14.874 -5.748 9.281 1.00 81.50 86 LYS A O 1
ATOM 651 N N . SER A 1 87 ? -13.962 -7.326 10.654 1.00 85.25 87 SER A N 1
ATOM 652 C CA . SER A 1 87 ? -12.667 -7.441 9.991 1.00 85.25 87 SER A CA 1
ATOM 653 C C . SER A 1 87 ? -12.816 -7.514 8.474 1.00 85.25 87 SER A C 1
ATOM 655 O O . SER A 1 87 ? -13.610 -8.295 7.930 1.00 85.25 87 SER A O 1
ATOM 657 N N . ALA A 1 88 ? -12.058 -6.668 7.791 1.00 86.94 88 ALA A N 1
ATOM 658 C CA . ALA A 1 88 ? -12.017 -6.604 6.348 1.00 86.94 88 ALA A CA 1
ATOM 659 C C . ALA A 1 88 ? -10.676 -7.125 5.828 1.00 86.94 88 ALA A C 1
ATOM 661 O O . ALA A 1 88 ? -9.605 -6.796 6.337 1.00 86.94 88 ALA A O 1
ATOM 662 N N . VAL A 1 89 ? -10.753 -7.908 4.754 1.00 91.06 89 VAL A N 1
ATOM 663 C CA . VAL A 1 89 ? -9.605 -8.201 3.897 1.00 91.06 89 VAL A CA 1
ATOM 664 C C . VAL A 1 89 ? -9.759 -7.373 2.637 1.00 91.06 89 VAL A C 1
ATOM 666 O O . VAL A 1 89 ? -10.731 -7.526 1.893 1.00 91.06 89 VAL A O 1
ATOM 669 N N . VAL A 1 90 ? -8.819 -6.461 2.429 1.00 90.00 90 VAL A N 1
ATOM 670 C CA . VAL A 1 90 ? -8.840 -5.496 1.337 1.00 90.00 90 VAL A CA 1
ATOM 671 C C . VAL A 1 90 ? -7.672 -5.798 0.412 1.00 90.00 90 VAL A C 1
ATOM 673 O O . VAL A 1 90 ? -6.524 -5.504 0.731 1.00 90.00 90 VAL A O 1
ATOM 676 N N . ASN A 1 91 ? -7.981 -6.365 -0.752 1.00 87.94 91 ASN A N 1
ATOM 677 C CA . ASN A 1 91 ? -7.020 -6.558 -1.833 1.00 87.94 91 ASN A CA 1
ATOM 678 C C . ASN A 1 91 ? -7.177 -5.426 -2.851 1.00 87.94 91 ASN A C 1
ATOM 680 O O . ASN A 1 91 ? -8.221 -5.323 -3.501 1.00 87.94 91 ASN A O 1
ATOM 684 N N . VAL A 1 92 ? -6.154 -4.589 -3.002 1.00 89.69 92 VAL A N 1
ATOM 685 C CA . VAL A 1 92 ? -6.108 -3.532 -4.015 1.00 89.69 92 VAL A CA 1
ATOM 686 C C . VAL A 1 92 ? -5.115 -3.928 -5.094 1.00 89.69 92 VAL A C 1
ATOM 688 O O . VAL A 1 92 ? -3.910 -3.944 -4.867 1.00 89.69 92 VAL A O 1
ATOM 691 N N . ARG A 1 93 ? -5.643 -4.230 -6.281 1.00 85.94 93 ARG A N 1
ATOM 692 C CA . ARG A 1 93 ? -4.853 -4.641 -7.453 1.00 85.94 93 ARG A CA 1
ATOM 693 C C . ARG A 1 93 ? -4.459 -3.504 -8.385 1.00 85.94 93 ARG A C 1
ATOM 695 O O . ARG A 1 93 ? -3.773 -3.724 -9.372 1.00 85.94 93 ARG A O 1
ATOM 702 N N . GLY A 1 94 ? -4.953 -2.312 -8.095 1.00 81.31 94 GLY A N 1
ATOM 703 C CA . GLY A 1 94 ? -4.781 -1.130 -8.914 1.00 81.31 94 GLY A CA 1
ATOM 704 C C . GLY A 1 94 ? -5.907 -0.139 -8.669 1.00 81.31 94 GLY A C 1
ATOM 705 O O . GLY A 1 94 ? -6.939 -0.462 -8.069 1.00 81.31 94 GLY A O 1
ATOM 706 N N . THR A 1 95 ? -5.700 1.077 -9.142 1.00 81.25 95 THR A N 1
ATOM 707 C CA . THR A 1 95 ? -6.637 2.192 -9.043 1.00 81.25 95 THR A CA 1
ATOM 708 C C . THR A 1 95 ? -6.570 2.977 -10.342 1.00 81.25 95 THR A C 1
ATOM 710 O O . THR A 1 95 ? -5.494 3.263 -10.837 1.00 81.25 95 THR A O 1
ATOM 713 N N . SER A 1 96 ? -7.720 3.368 -10.883 1.00 78.88 96 SER A N 1
ATOM 714 C CA . SER A 1 96 ? -7.798 4.337 -11.991 1.00 78.88 96 SER A CA 1
ATOM 715 C C . SER A 1 96 ? -8.388 5.681 -11.543 1.00 78.88 96 SER A C 1
ATOM 717 O O . SER A 1 96 ? -8.494 6.628 -12.312 1.00 78.88 96 SER A O 1
ATOM 719 N N . ALA A 1 97 ? -8.875 5.732 -10.304 1.00 79.00 97 ALA A N 1
ATOM 720 C CA . ALA A 1 97 ? -9.592 6.842 -9.698 1.00 79.00 97 ALA A CA 1
ATOM 721 C C . ALA A 1 97 ? -8.979 7.133 -8.332 1.00 79.00 97 ALA A C 1
ATOM 723 O O . ALA A 1 97 ? -8.453 6.217 -7.689 1.00 79.00 97 ALA A O 1
ATOM 724 N N . SER A 1 98 ? -9.139 8.363 -7.841 1.00 86.88 98 SER A N 1
ATOM 725 C CA . SER A 1 98 ? -8.825 8.651 -6.441 1.00 86.88 98 SER A CA 1
ATOM 726 C C . SER A 1 98 ? -9.750 7.820 -5.551 1.00 86.88 98 SER A C 1
ATOM 728 O O . SER A 1 98 ? -10.973 7.989 -5.569 1.00 86.88 98 SER A O 1
ATOM 730 N N . THR A 1 99 ? -9.180 6.857 -4.836 1.00 85.31 99 THR A N 1
ATOM 731 C CA . THR A 1 99 ? -9.918 5.799 -4.151 1.00 85.31 99 THR A CA 1
ATOM 732 C C . THR A 1 99 ? -9.705 5.909 -2.655 1.00 85.31 99 THR A C 1
ATOM 734 O O . THR A 1 99 ? -8.580 5.858 -2.179 1.00 85.31 99 THR A O 1
ATOM 737 N N . THR A 1 100 ? -10.787 6.018 -1.895 1.00 91.25 100 THR A N 1
ATOM 738 C CA . THR A 1 100 ? -10.759 5.950 -0.434 1.00 91.25 100 THR A CA 1
ATOM 739 C C . THR A 1 100 ? -11.471 4.694 0.039 1.00 91.25 100 THR A C 1
ATOM 741 O O . THR A 1 100 ? -12.627 4.463 -0.313 1.00 91.25 100 THR A O 1
ATOM 744 N N . ILE A 1 101 ? -10.800 3.897 0.866 1.00 90.25 101 ILE A N 1
ATOM 745 C CA . ILE A 1 101 ? -11.351 2.716 1.525 1.00 90.25 101 ILE A CA 1
ATOM 746 C C . ILE A 1 101 ? -11.353 2.978 3.025 1.00 90.25 101 ILE A C 1
ATOM 748 O O . ILE A 1 101 ? -10.309 3.203 3.630 1.00 90.25 101 ILE A O 1
ATOM 752 N N . THR A 1 102 ? -12.534 2.950 3.629 1.00 88.69 102 THR A N 1
ATOM 753 C CA . THR A 1 102 ? -12.719 3.108 5.069 1.00 88.69 102 THR A CA 1
ATOM 754 C C . THR A 1 102 ? -13.228 1.805 5.662 1.00 88.69 102 THR A C 1
ATOM 756 O O . THR A 1 102 ? -14.350 1.385 5.357 1.00 88.69 102 THR A O 1
ATOM 759 N N . THR A 1 103 ? -12.429 1.176 6.518 1.00 87.56 103 THR A N 1
ATOM 760 C CA . THR A 1 103 ? -12.881 0.030 7.311 1.00 87.56 103 THR A CA 1
ATOM 761 C C . THR A 1 103 ? -13.512 0.496 8.621 1.00 87.56 103 THR A C 1
ATOM 763 O O . THR A 1 103 ? -13.599 1.698 8.890 1.00 87.56 103 THR A O 1
ATOM 766 N N . GLN A 1 104 ? -14.134 -0.417 9.362 1.00 85.94 104 GLN A N 1
ATOM 767 C CA . GLN A 1 104 ? -14.661 -0.123 10.697 1.00 85.94 104 GLN A CA 1
ATOM 768 C C . GLN A 1 104 ? -13.664 -0.605 11.753 1.00 85.94 104 GLN A C 1
ATOM 770 O O . GLN A 1 104 ? -12.503 -0.843 11.444 1.00 85.94 104 GLN A O 1
ATOM 775 N N . ASP A 1 105 ? -14.114 -0.689 12.998 1.00 86.06 105 ASP A N 1
ATOM 776 C CA . ASP A 1 105 ? -13.364 -1.349 14.059 1.00 86.06 105 ASP A CA 1
ATOM 777 C C . ASP A 1 105 ? -13.198 -2.851 13.750 1.00 86.06 105 ASP A C 1
ATOM 779 O O . ASP A 1 105 ? -13.968 -3.395 12.949 1.00 86.06 105 ASP A O 1
ATOM 783 N N . GLU A 1 106 ? -12.262 -3.493 14.457 1.00 88.94 106 GLU A N 1
ATOM 784 C CA . GLU A 1 106 ? -11.699 -4.847 14.288 1.00 88.94 106 GLU A CA 1
ATOM 785 C C . GLU A 1 106 ? -10.348 -4.873 13.546 1.00 88.94 106 GLU A C 1
ATOM 787 O O . GLU A 1 106 ? -9.850 -3.872 13.036 1.00 88.94 106 GLU A O 1
ATOM 792 N N . ASP A 1 107 ? -9.711 -6.043 13.534 1.00 92.06 107 ASP A N 1
ATOM 793 C CA . ASP A 1 107 ? -8.438 -6.265 12.849 1.00 92.06 107 ASP A CA 1
ATOM 794 C C . ASP A 1 107 ? -8.661 -6.314 11.328 1.00 92.06 107 ASP A C 1
ATOM 796 O O . ASP A 1 107 ? -9.409 -7.156 10.829 1.00 92.06 107 ASP A O 1
ATOM 800 N N . ASP A 1 108 ? -7.987 -5.436 10.583 1.00 92.88 108 ASP A N 1
ATOM 801 C CA . ASP A 1 108 ? -8.105 -5.357 9.120 1.00 92.88 108 ASP A CA 1
ATOM 802 C C . ASP A 1 108 ? -6.777 -5.657 8.429 1.00 92.88 108 ASP A C 1
ATOM 804 O O . ASP A 1 108 ? -5.695 -5.321 8.922 1.00 92.88 108 ASP A O 1
ATOM 808 N N . TYR A 1 109 ? -6.863 -6.241 7.238 1.00 95.50 109 TYR A N 1
ATOM 809 C CA . TYR A 1 109 ? -5.703 -6.675 6.471 1.00 95.50 109 TYR A CA 1
ATOM 810 C C . TYR A 1 109 ? -5.753 -6.073 5.072 1.00 95.50 109 TYR A C 1
ATOM 812 O O . TYR A 1 109 ? -6.684 -6.329 4.304 1.00 95.50 109 TYR A O 1
ATOM 820 N N . PHE A 1 110 ? -4.745 -5.271 4.749 1.00 96.25 110 PHE A N 1
ATOM 821 C CA . PHE A 1 110 ? -4.634 -4.554 3.488 1.00 96.25 110 PHE A CA 1
ATOM 822 C C . PHE A 1 110 ? -3.468 -5.115 2.674 1.00 96.25 110 PHE A C 1
ATOM 824 O O . PHE A 1 110 ? -2.337 -5.184 3.160 1.00 96.25 110 PHE A O 1
ATOM 831 N N . PHE A 1 111 ? -3.747 -5.483 1.427 1.00 96.69 111 PHE A N 1
ATOM 832 C CA . PHE A 1 111 ? -2.783 -6.033 0.480 1.00 96.69 111 PHE A CA 1
ATOM 833 C C . PHE A 1 111 ? -2.846 -5.215 -0.804 1.00 96.69 111 PHE A C 1
ATOM 835 O O . PHE A 1 111 ? -3.888 -5.173 -1.461 1.00 96.69 111 PHE A O 1
ATOM 842 N N . ILE A 1 112 ? -1.753 -4.538 -1.140 1.00 96.69 112 ILE A N 1
ATOM 843 C CA . ILE A 1 112 ? -1.651 -3.659 -2.303 1.00 96.69 112 ILE A CA 1
ATOM 844 C C . ILE A 1 112 ? -0.621 -4.246 -3.258 1.00 96.69 112 ILE A C 1
ATOM 846 O O . ILE A 1 112 ? 0.578 -4.220 -2.988 1.00 96.69 112 ILE A O 1
ATOM 850 N N . SER A 1 113 ? -1.123 -4.821 -4.342 1.00 91.94 113 SER A N 1
ATOM 851 C CA . SER A 1 113 ? -0.359 -5.389 -5.449 1.00 91.94 113 SER A CA 1
ATOM 852 C C . SER A 1 113 ? -1.349 -5.932 -6.474 1.00 91.94 113 SER A C 1
ATOM 854 O O . SER A 1 113 ? -2.413 -6.430 -6.091 1.00 91.94 113 SER A O 1
ATOM 856 N N . SER A 1 114 ? -1.005 -5.919 -7.759 1.00 82.94 114 SER A N 1
ATOM 857 C CA . SER A 1 114 ? -1.827 -6.544 -8.805 1.00 82.94 114 SER A CA 1
ATOM 858 C C . SER A 1 114 ? -2.164 -8.023 -8.554 1.00 82.94 114 SER A C 1
ATOM 860 O O . SER A 1 114 ? -3.232 -8.472 -8.979 1.00 82.94 114 SER A O 1
ATOM 862 N N . ASP A 1 115 ? -1.334 -8.752 -7.801 1.00 85.69 115 ASP A N 1
ATOM 863 C CA . ASP A 1 115 ? -1.552 -10.173 -7.483 1.00 85.69 115 ASP A CA 1
ATOM 864 C C . ASP A 1 115 ? -2.298 -10.400 -6.157 1.00 85.69 115 ASP A C 1
ATOM 866 O O . ASP A 1 115 ? -2.610 -11.539 -5.802 1.00 85.69 115 ASP A O 1
ATOM 870 N N . ALA A 1 116 ? -2.649 -9.336 -5.427 1.00 86.56 116 ALA A N 1
ATOM 871 C CA . ALA A 1 116 ? -3.315 -9.440 -4.130 1.00 86.56 116 ALA A CA 1
ATOM 872 C C . ALA A 1 116 ? -4.630 -10.245 -4.222 1.00 86.56 116 ALA A C 1
ATOM 874 O O . ALA A 1 116 ? -5.587 -9.861 -4.907 1.00 86.56 116 ALA A O 1
ATOM 875 N N . VAL A 1 117 ? -4.697 -11.393 -3.544 1.00 86.00 117 VAL A N 1
ATOM 876 C CA . VAL A 1 117 ? -5.840 -12.331 -3.578 1.00 86.00 117 VAL A CA 1
ATOM 877 C C . VAL A 1 117 ? -6.123 -12.952 -2.210 1.00 86.00 117 VAL A C 1
ATOM 879 O O . VAL A 1 117 ? -6.679 -14.042 -2.100 1.00 86.00 117 VAL A O 1
ATOM 882 N N . GLU A 1 118 ? -5.741 -12.257 -1.147 1.00 87.56 118 GLU A N 1
ATOM 883 C CA . GLU A 1 118 ? -5.848 -12.786 0.203 1.00 87.56 118 GLU A CA 1
ATOM 884 C C . GLU A 1 118 ? -7.298 -12.958 0.641 1.00 87.56 118 GLU A C 1
ATOM 886 O O . GLU A 1 118 ? -8.198 -12.207 0.248 1.00 87.56 118 GLU A O 1
ATOM 891 N N . ILE A 1 119 ? -7.513 -13.957 1.489 1.00 86.44 119 ILE A N 1
ATOM 892 C CA . ILE A 1 119 ? -8.816 -14.301 2.055 1.00 86.44 119 ILE A CA 1
ATOM 893 C C . ILE A 1 119 ? -8.757 -14.208 3.585 1.00 86.44 119 ILE A C 1
ATOM 895 O O . ILE A 1 119 ? -7.662 -14.247 4.151 1.00 86.44 119 ILE A O 1
ATOM 899 N N . PRO A 1 120 ? -9.902 -14.093 4.285 1.00 87.19 120 PRO A N 1
ATOM 900 C CA . PRO A 1 120 ? -9.936 -13.965 5.747 1.00 87.19 120 PRO A CA 1
ATOM 901 C C . PRO A 1 120 ? -9.147 -15.036 6.507 1.00 87.19 120 PRO A C 1
ATOM 903 O O . PRO A 1 120 ? -8.637 -14.770 7.591 1.00 87.19 120 PRO A O 1
ATOM 906 N N . GLU A 1 121 ? -9.034 -16.238 5.945 1.00 89.44 121 GLU A N 1
ATOM 907 C CA . GLU A 1 121 ? -8.319 -17.360 6.543 1.00 89.44 121 GLU A CA 1
ATOM 908 C C . GLU A 1 121 ? -6.791 -17.223 6.460 1.00 89.44 121 GLU A C 1
ATOM 910 O O . GLU A 1 121 ? -6.100 -17.677 7.370 1.00 89.44 121 GLU A O 1
ATOM 915 N N . THR A 1 122 ? -6.259 -16.625 5.387 1.00 90.25 122 THR A N 1
ATOM 916 C CA . THR A 1 122 ? -4.807 -16.514 5.142 1.00 90.25 122 THR A CA 1
ATOM 917 C C . THR A 1 122 ? -4.249 -15.160 5.551 1.00 90.25 122 THR A C 1
ATOM 919 O O . THR A 1 122 ? -3.139 -15.098 6.081 1.00 90.25 122 THR A O 1
ATOM 922 N N . ALA A 1 123 ? -5.048 -14.100 5.409 1.00 92.75 123 ALA A N 1
ATOM 923 C CA . ALA A 1 123 ? -4.657 -12.715 5.642 1.00 92.75 123 ALA A CA 1
ATOM 924 C C . ALA A 1 123 ? -3.918 -12.444 6.976 1.00 92.75 123 ALA A C 1
ATOM 926 O O . ALA A 1 123 ? -2.944 -11.687 6.957 1.00 92.75 123 ALA A O 1
ATOM 927 N N . PRO A 1 124 ? -4.273 -13.070 8.122 1.00 92.56 124 PRO A N 1
ATOM 928 C CA . PRO A 1 124 ? -3.550 -12.857 9.381 1.00 92.56 124 PRO A CA 1
ATOM 929 C C . PRO A 1 124 ? -2.119 -13.419 9.405 1.00 92.56 124 PRO A C 1
ATOM 931 O O . PRO A 1 124 ? -1.320 -13.045 10.266 1.00 92.56 124 PRO A O 1
ATOM 934 N N . THR A 1 125 ? -1.803 -14.343 8.498 1.00 93.50 125 THR A N 1
ATOM 935 C CA . THR A 1 125 ? -0.535 -15.093 8.451 1.00 93.50 125 THR A CA 1
ATOM 936 C C . THR A 1 125 ? 0.243 -14.897 7.154 1.00 93.50 125 THR A C 1
ATOM 938 O O . THR A 1 125 ? 1.311 -15.476 6.993 1.00 93.50 125 THR A O 1
ATOM 941 N N . THR A 1 126 ? -0.278 -14.104 6.220 1.00 93.75 126 THR A N 1
ATOM 942 C CA . THR A 1 126 ? 0.412 -13.799 4.967 1.00 93.75 126 THR A CA 1
ATOM 943 C C . THR A 1 126 ? 1.584 -12.873 5.246 1.00 93.75 126 THR A C 1
ATOM 945 O O . THR A 1 126 ? 1.388 -11.738 5.683 1.00 93.75 126 THR A O 1
ATOM 948 N N . ASP A 1 127 ? 2.789 -13.370 4.984 1.00 91.81 127 ASP A N 1
ATOM 949 C CA . ASP A 1 127 ? 4.046 -12.667 5.259 1.00 91.81 127 ASP A CA 1
ATOM 950 C C . ASP A 1 127 ? 4.771 -12.240 3.978 1.00 91.81 127 ASP A C 1
ATOM 952 O O . ASP A 1 127 ? 5.799 -11.573 4.044 1.00 91.81 127 ASP A O 1
ATOM 956 N N . PHE A 1 128 ? 4.254 -12.626 2.810 1.00 93.00 128 PHE A N 1
ATOM 957 C CA . PHE A 1 128 ? 4.827 -12.276 1.521 1.00 93.00 128 PHE A CA 1
ATOM 958 C C . PHE A 1 128 ? 3.727 -12.011 0.504 1.00 93.00 128 PHE A C 1
ATOM 960 O O . PHE A 1 128 ? 2.769 -12.777 0.404 1.00 93.00 128 PHE A O 1
ATOM 967 N N . LEU A 1 129 ? 3.882 -10.920 -0.238 1.00 92.50 129 LEU A N 1
ATOM 968 C CA . LEU A 1 129 ? 2.981 -10.512 -1.301 1.00 92.50 129 LEU A CA 1
ATOM 969 C C . LEU A 1 129 ? 3.803 -10.387 -2.584 1.00 92.50 129 LEU A C 1
ATOM 971 O O . LEU A 1 129 ? 4.803 -9.675 -2.606 1.00 92.50 129 LEU A O 1
ATOM 975 N N . HIS A 1 130 ? 3.383 -11.076 -3.637 1.00 89.75 130 HIS A N 1
ATOM 976 C CA . HIS A 1 130 ? 3.949 -10.923 -4.977 1.00 89.75 130 HIS A CA 1
ATOM 977 C C . HIS A 1 130 ? 3.263 -9.790 -5.734 1.00 89.75 130 HIS A C 1
ATOM 979 O O . HIS A 1 130 ? 2.173 -9.370 -5.344 1.00 89.75 130 HIS A O 1
ATOM 985 N N . GLY A 1 131 ? 3.869 -9.364 -6.840 1.00 87.00 131 GLY A N 1
ATOM 986 C CA . GLY A 1 131 ? 3.221 -8.621 -7.917 1.00 87.00 131 GLY A CA 1
ATOM 987 C C . GLY A 1 131 ? 3.823 -7.239 -8.164 1.00 87.00 131 GLY A C 1
ATOM 988 O O . GLY A 1 131 ? 5.008 -7.026 -7.909 1.00 87.00 131 GLY A O 1
ATOM 989 N N . TRP A 1 132 ? 3.010 -6.337 -8.716 1.00 87.00 132 TRP A N 1
ATOM 990 C CA . TRP A 1 132 ? 3.429 -5.029 -9.220 1.00 87.00 132 TRP A CA 1
ATOM 991 C C . TRP A 1 132 ? 2.587 -3.917 -8.607 1.00 87.00 132 TRP A C 1
ATOM 993 O O . TRP A 1 132 ? 1.372 -4.065 -8.414 1.00 87.00 132 TRP A O 1
ATOM 1003 N N . LEU A 1 133 ? 3.218 -2.764 -8.406 1.00 89.62 133 LEU A N 1
ATOM 1004 C CA . LEU A 1 133 ? 2.573 -1.539 -7.944 1.00 89.62 133 LEU A CA 1
ATOM 1005 C C . LEU A 1 133 ? 2.238 -0.575 -9.095 1.00 89.62 133 LEU A C 1
ATOM 1007 O O . LEU A 1 133 ? 1.607 0.460 -8.887 1.00 89.62 133 LEU A O 1
ATOM 1011 N N . ASP A 1 134 ? 2.600 -0.945 -10.322 1.00 83.62 134 ASP A N 1
ATOM 1012 C CA . ASP A 1 134 ? 2.509 -0.114 -11.531 1.00 83.62 134 ASP A CA 1
ATOM 1013 C C . ASP A 1 134 ? 1.071 0.195 -11.991 1.00 83.62 134 ASP A C 1
ATOM 1015 O O . ASP A 1 134 ? 0.861 1.003 -12.891 1.00 83.62 134 ASP A O 1
ATOM 1019 N N . TYR A 1 135 ? 0.067 -0.423 -11.364 1.00 83.06 135 TYR A N 1
ATOM 1020 C CA . TYR A 1 135 ? -1.353 -0.243 -11.686 1.00 83.06 135 TYR A CA 1
ATOM 1021 C C . TYR A 1 135 ? -2.086 0.710 -10.734 1.00 83.06 135 TYR A C 1
ATOM 1023 O O . TYR A 1 135 ? -3.316 0.804 -10.767 1.00 83.06 135 TYR A O 1
ATOM 1031 N N . LEU A 1 136 ? -1.362 1.399 -9.851 1.00 84.31 136 LEU A N 1
ATOM 1032 C CA . LEU A 1 136 ? -1.916 2.491 -9.058 1.00 84.31 136 LEU A CA 1
ATOM 1033 C C . LEU A 1 136 ? -1.860 3.790 -9.861 1.00 84.31 136 LEU A C 1
ATOM 1035 O O . LEU A 1 136 ? -0.963 4.594 -9.670 1.00 84.31 136 LEU A O 1
ATOM 1039 N N . GLU A 1 137 ? -2.807 4.018 -10.766 1.00 84.31 137 GLU A N 1
ATOM 1040 C CA . GLU A 1 137 ? -2.886 5.265 -11.545 1.00 84.31 137 GLU A CA 1
ATOM 1041 C C . GLU A 1 137 ? -3.528 6.405 -10.733 1.00 84.31 137 GLU A C 1
ATOM 1043 O O . GLU A 1 137 ? -3.273 7.582 -10.976 1.00 84.31 137 GLU A O 1
ATOM 1048 N N . GLY A 1 138 ? -4.390 6.069 -9.766 1.00 83.38 138 GLY A N 1
ATOM 1049 C CA . GLY A 1 138 ? -5.059 7.029 -8.886 1.00 83.38 138 GLY A CA 1
ATOM 1050 C C . GLY A 1 138 ? -4.620 6.900 -7.431 1.00 83.38 138 GLY A C 1
ATOM 1051 O O . GLY A 1 138 ? -4.344 5.800 -6.956 1.00 83.38 138 GLY A O 1
ATOM 1052 N N . ASN A 1 139 ? -4.619 8.008 -6.688 1.00 93.00 139 ASN A N 1
ATOM 1053 C CA . ASN A 1 139 ? -4.272 7.970 -5.266 1.00 93.00 139 ASN A CA 1
ATOM 1054 C C . ASN A 1 139 ? -5.175 6.997 -4.499 1.00 93.00 139 ASN A C 1
ATOM 1056 O O . ASN A 1 139 ? -6.393 6.973 -4.691 1.00 93.00 139 ASN A O 1
ATOM 1060 N N . LEU A 1 140 ? -4.579 6.233 -3.592 1.00 95.56 140 LEU A N 1
ATOM 1061 C CA . LEU A 1 140 ? -5.268 5.292 -2.723 1.00 95.56 140 LEU A CA 1
ATOM 1062 C C . LEU A 1 140 ? -5.179 5.786 -1.284 1.00 95.56 140 LEU A C 1
ATOM 1064 O O . LEU A 1 140 ? -4.100 6.042 -0.775 1.00 95.56 140 LEU A O 1
ATOM 1068 N N . SER A 1 141 ? -6.312 5.905 -0.608 1.00 97.44 141 SER A N 1
ATOM 1069 C CA . SER A 1 141 ? -6.391 6.282 0.801 1.00 97.44 141 SER A CA 1
ATOM 1070 C C . SER A 1 141 ? -7.061 5.175 1.601 1.00 97.44 141 SER A C 1
ATOM 1072 O O . SER A 1 141 ? -8.232 4.867 1.388 1.00 97.44 141 SER A O 1
ATOM 1074 N N . LEU A 1 142 ? -6.330 4.587 2.540 1.00 95.94 142 LEU A N 1
ATOM 1075 C CA . LEU A 1 142 ? -6.813 3.585 3.480 1.00 95.94 142 LEU A CA 1
ATOM 1076 C C . LEU A 1 142 ? -7.066 4.249 4.833 1.00 95.94 142 LEU A C 1
ATOM 1078 O O . LEU A 1 142 ? -6.184 4.900 5.389 1.00 95.94 142 LEU A O 1
ATOM 1082 N N . ASN A 1 143 ? -8.271 4.082 5.362 1.00 93.88 143 ASN A N 1
ATOM 1083 C CA . ASN A 1 143 ? -8.670 4.601 6.664 1.00 93.88 143 ASN A CA 1
ATOM 1084 C C . ASN A 1 143 ? -9.198 3.446 7.512 1.00 93.88 143 ASN A C 1
ATOM 1086 O O . ASN A 1 143 ? -10.352 3.042 7.354 1.00 93.88 143 ASN A O 1
ATOM 1090 N N . ALA A 1 144 ? -8.342 2.914 8.377 1.00 92.25 144 ALA A N 1
ATOM 1091 C CA . ALA A 1 144 ? -8.688 1.842 9.291 1.00 92.25 144 ALA A CA 1
ATOM 1092 C C . ALA A 1 144 ? -9.304 2.371 10.595 1.00 92.25 144 ALA A C 1
ATOM 1094 O O . ALA A 1 144 ? -8.980 3.480 11.032 1.00 92.25 144 ALA A O 1
ATOM 1095 N N . GLY A 1 145 ? -10.219 1.599 11.185 1.00 89.94 145 GLY A N 1
ATOM 1096 C CA . GLY A 1 145 ? -10.844 1.923 12.469 1.00 89.94 145 GLY A CA 1
ATOM 1097 C C . GLY A 1 145 ? -9.950 1.585 13.664 1.00 89.94 145 GLY A C 1
ATOM 1098 O O . GLY A 1 145 ? -8.729 1.746 13.617 1.00 89.94 145 GLY A O 1
ATOM 1099 N N . LEU A 1 146 ? -10.567 1.142 14.760 1.00 88.62 146 LEU A N 1
ATOM 1100 C CA . LEU A 1 146 ? -9.852 0.584 15.909 1.00 88.62 146 LEU A CA 1
ATOM 1101 C C . LEU A 1 146 ? -9.472 -0.879 15.651 1.00 88.62 146 LEU A C 1
ATOM 1103 O O . LEU A 1 146 ? -10.354 -1.688 15.396 1.00 88.62 146 LEU A O 1
ATOM 1107 N N . GLY A 1 147 ? -8.208 -1.259 15.835 1.00 88.69 147 GLY A N 1
ATOM 1108 C CA . GLY A 1 147 ? -7.800 -2.667 15.772 1.00 88.69 147 GLY A CA 1
ATOM 1109 C C . GLY A 1 147 ? -6.312 -2.869 15.510 1.00 88.69 147 GLY A C 1
ATOM 1110 O O . GLY A 1 147 ? -5.521 -1.917 15.549 1.00 88.69 147 GL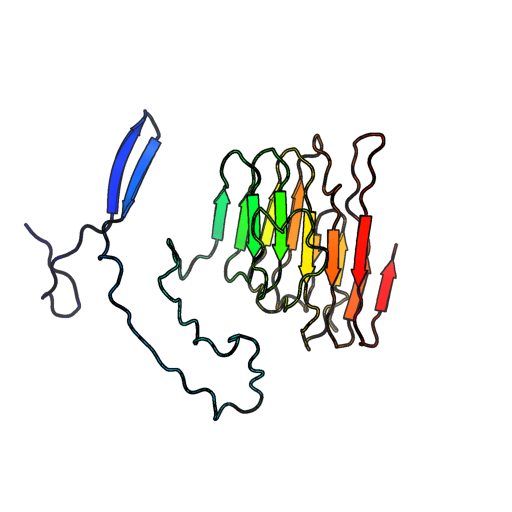Y A O 1
ATOM 1111 N N . LYS A 1 148 ? -5.932 -4.128 15.259 1.00 89.81 148 LYS A N 1
ATOM 1112 C CA . LYS A 1 148 ? -4.591 -4.546 14.828 1.00 89.81 148 LYS A CA 1
ATOM 1113 C C . LYS A 1 148 ? -4.558 -4.714 13.320 1.00 89.81 148 LYS A C 1
ATOM 1115 O O . LYS A 1 148 ? -4.890 -5.770 12.785 1.00 89.81 148 LYS A O 1
ATOM 1120 N N . HIS A 1 149 ? -4.107 -3.680 12.626 1.00 92.50 149 HIS A N 1
ATOM 1121 C CA . HIS A 1 149 ? -4.104 -3.688 11.166 1.00 92.50 149 HIS A CA 1
ATOM 1122 C C . HIS A 1 149 ? -2.762 -4.142 10.586 1.00 92.50 149 HIS A C 1
ATOM 1124 O O . HIS A 1 149 ? -1.708 -3.902 11.185 1.00 92.50 149 HIS A O 1
ATOM 1130 N N . ARG A 1 150 ? -2.803 -4.774 9.410 1.00 94.25 150 ARG A N 1
ATOM 1131 C CA . ARG A 1 150 ? -1.626 -5.142 8.604 1.00 94.25 150 ARG A CA 1
ATOM 1132 C C . ARG A 1 150 ? -1.685 -4.458 7.246 1.00 94.25 150 ARG A C 1
ATOM 1134 O O . ARG A 1 150 ? -2.746 -4.447 6.626 1.00 94.25 150 ARG A O 1
ATOM 1141 N N . LEU A 1 151 ? -0.542 -3.972 6.771 1.00 96.31 151 LEU A N 1
ATOM 1142 C CA . LEU A 1 151 ? -0.385 -3.447 5.417 1.00 96.31 151 LEU A CA 1
ATOM 1143 C C . LEU A 1 151 ? 0.786 -4.126 4.713 1.00 96.31 151 LEU A C 1
ATOM 1145 O O . LEU A 1 151 ? 1.928 -4.008 5.148 1.00 96.31 151 LEU A O 1
ATOM 1149 N N . LEU A 1 152 ? 0.498 -4.814 3.614 1.00 97.75 152 LEU A N 1
ATOM 1150 C CA . LEU A 1 152 ? 1.500 -5.337 2.694 1.00 97.75 152 LEU A CA 1
ATOM 1151 C C . LEU A 1 152 ? 1.392 -4.590 1.366 1.00 97.75 152 LEU A C 1
ATOM 1153 O O . LEU A 1 152 ? 0.309 -4.521 0.785 1.00 97.75 152 LEU A O 1
ATOM 1157 N N . ILE A 1 153 ? 2.509 -4.051 0.889 1.00 97.75 153 ILE A N 1
ATOM 1158 C CA . ILE A 1 153 ? 2.625 -3.354 -0.393 1.00 97.75 153 ILE A CA 1
ATOM 1159 C C . ILE A 1 153 ? 3.722 -4.046 -1.182 1.00 97.75 153 ILE A C 1
ATOM 1161 O O . ILE A 1 153 ? 4.841 -4.157 -0.683 1.00 97.75 153 ILE A O 1
ATOM 1165 N N . SER A 1 154 ? 3.419 -4.516 -2.387 1.00 96.50 154 SER A N 1
ATOM 1166 C CA . SER A 1 154 ? 4.405 -5.219 -3.199 1.00 96.50 154 SER A CA 1
ATOM 1167 C C . SER A 1 154 ? 4.503 -4.667 -4.604 1.00 96.50 154 SER A C 1
ATOM 1169 O O . SER A 1 154 ? 3.510 -4.540 -5.318 1.00 96.50 154 SER A O 1
ATOM 1171 N N . ASP A 1 155 ? 5.743 -4.389 -4.966 1.00 93.69 155 ASP A N 1
ATOM 1172 C CA . ASP A 1 155 ? 6.220 -4.113 -6.307 1.00 93.69 155 ASP A CA 1
ATOM 1173 C C . ASP A 1 155 ? 7.297 -5.128 -6.737 1.00 93.69 155 ASP A C 1
ATOM 1175 O O . ASP A 1 155 ? 7.991 -4.926 -7.726 1.00 93.69 155 ASP A O 1
ATOM 1179 N N . GLU A 1 156 ? 7.449 -6.226 -5.986 1.00 94.56 156 GLU A N 1
ATOM 1180 C CA . GLU A 1 156 ? 8.582 -7.163 -6.056 1.00 94.56 156 GLU A CA 1
ATOM 1181 C C . GLU A 1 156 ? 8.898 -7.672 -7.461 1.00 94.56 156 GLU A C 1
ATOM 1183 O O . GLU A 1 156 ? 10.057 -7.912 -7.806 1.00 94.56 156 GLU A O 1
ATOM 1188 N N . ASN A 1 157 ? 7.870 -7.842 -8.287 1.00 89.50 157 ASN A N 1
ATOM 1189 C CA . ASN A 1 157 ? 8.044 -8.420 -9.605 1.00 89.50 157 ASN A CA 1
ATOM 1190 C C . ASN A 1 157 ? 8.276 -7.358 -10.694 1.00 89.50 157 ASN A C 1
ATOM 1192 O O . ASN A 1 157 ? 8.620 -7.728 -11.821 1.00 89.50 157 ASN A O 1
ATOM 1196 N N . SER A 1 158 ? 8.152 -6.068 -10.353 1.00 86.38 158 SER A N 1
ATOM 1197 C CA . SER A 1 158 ? 8.279 -4.953 -11.287 1.00 86.38 158 SER A CA 1
ATOM 1198 C C . SER A 1 158 ? 9.692 -4.783 -11.818 1.00 86.38 158 SER A C 1
ATOM 1200 O O . SER A 1 158 ? 10.700 -4.947 -11.125 1.00 86.38 158 SER A O 1
ATOM 1202 N N . THR A 1 159 ? 9.752 -4.416 -13.095 1.00 86.56 159 THR A N 1
ATOM 1203 C CA . THR A 1 159 ? 10.976 -3.978 -13.758 1.00 86.56 159 THR A CA 1
ATOM 1204 C C . THR A 1 159 ? 11.074 -2.453 -13.865 1.00 86.56 159 THR A C 1
ATOM 1206 O O . THR A 1 159 ? 11.906 -1.937 -14.610 1.00 86.56 159 THR A O 1
ATOM 1209 N N . ILE A 1 160 ? 10.194 -1.720 -13.186 1.00 85.50 160 ILE A N 1
ATOM 1210 C CA . ILE A 1 160 ? 10.173 -0.261 -13.172 1.00 85.50 160 ILE A CA 1
ATOM 1211 C C . ILE A 1 160 ? 10.628 0.189 -11.789 1.00 85.50 160 ILE A C 1
ATOM 1213 O O . ILE A 1 160 ? 9.891 0.021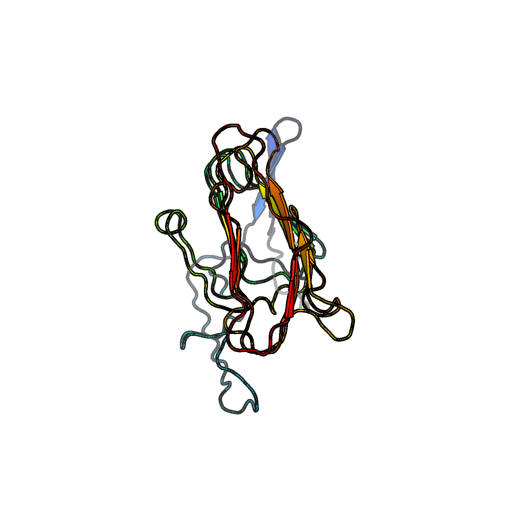 -10.820 1.00 85.50 160 ILE A O 1
ATOM 1217 N N . GLY A 1 161 ? 11.820 0.785 -11.718 1.00 87.81 161 GLY A N 1
ATOM 1218 C CA . GLY A 1 161 ? 12.349 1.334 -10.470 1.00 87.81 161 GLY A CA 1
ATOM 1219 C C . GLY A 1 161 ? 11.407 2.373 -9.854 1.00 87.81 161 GLY A C 1
ATOM 1220 O O . GLY A 1 161 ? 10.774 3.169 -10.559 1.00 87.81 161 GLY A O 1
ATOM 1221 N N . LYS A 1 162 ? 11.301 2.327 -8.533 1.00 91.56 162 LYS A N 1
ATOM 1222 C CA . LYS A 1 162 ? 10.541 3.210 -7.665 1.00 91.56 162 LYS A CA 1
ATOM 1223 C C . LYS A 1 162 ? 11.451 4.271 -7.075 1.00 91.56 162 LYS A C 1
ATOM 1225 O O . LYS A 1 162 ? 12.601 4.029 -6.725 1.00 91.56 162 LYS A O 1
ATOM 1230 N N . GLY A 1 163 ? 10.923 5.485 -6.987 1.00 85.56 163 GLY A N 1
ATOM 1231 C CA . GLY A 1 163 ? 11.775 6.667 -6.982 1.00 85.56 163 GLY A CA 1
ATOM 1232 C C . GLY A 1 163 ? 12.322 6.923 -8.388 1.00 85.56 163 GLY A C 1
ATOM 1233 O O . GLY A 1 163 ? 12.452 6.028 -9.218 1.00 85.56 163 GLY A O 1
ATOM 1234 N N . SER A 1 164 ? 12.550 8.186 -8.724 1.00 71.62 164 SER A N 1
ATOM 1235 C CA . SER A 1 164 ? 12.916 8.571 -10.088 1.00 71.62 164 SER A CA 1
ATOM 1236 C C . SER A 1 164 ? 13.983 9.658 -10.095 1.00 71.62 164 SER A C 1
ATOM 1238 O O . SER A 1 164 ? 14.384 10.188 -9.060 1.00 71.62 164 SER A O 1
ATOM 1240 N N . ILE A 1 165 ? 14.385 10.079 -11.297 1.00 63.91 165 ILE A N 1
ATOM 1241 C CA . ILE A 1 165 ? 15.231 11.266 -11.505 1.00 63.91 165 ILE A CA 1
ATOM 1242 C C . ILE A 1 165 ? 14.607 12.521 -10.852 1.00 63.91 165 ILE A C 1
ATOM 1244 O O . ILE A 1 165 ? 15.331 13.449 -10.490 1.00 63.91 165 ILE A O 1
ATOM 1248 N N . GLY A 1 166 ? 13.278 12.554 -10.678 1.00 68.75 166 GLY A N 1
ATOM 1249 C CA . GLY A 1 166 ? 12.554 13.631 -9.996 1.00 68.75 166 GLY A CA 1
ATOM 1250 C C . GLY A 1 166 ? 12.670 13.623 -8.466 1.00 68.75 166 GLY A C 1
ATOM 1251 O O . GLY A 1 166 ? 12.314 14.619 -7.839 1.00 68.75 166 GLY A O 1
ATOM 1252 N N . GLY A 1 167 ? 13.186 12.545 -7.868 1.00 87.56 167 GLY A N 1
ATOM 1253 C CA . GLY A 1 167 ? 13.350 12.374 -6.424 1.00 87.56 167 GLY A CA 1
ATOM 1254 C C . GLY A 1 167 ? 13.070 10.938 -5.976 1.00 87.56 167 GLY A C 1
ATOM 1255 O O . GLY A 1 167 ? 12.376 10.196 -6.674 1.00 87.56 167 GLY A O 1
ATOM 1256 N N . ALA A 1 168 ? 13.579 10.569 -4.799 1.00 93.62 168 ALA A N 1
ATOM 1257 C CA . ALA A 1 168 ? 13.314 9.275 -4.175 1.00 93.62 168 ALA A CA 1
ATOM 1258 C C . ALA A 1 168 ? 11.823 9.107 -3.841 1.00 93.62 168 ALA A C 1
ATOM 1260 O O . ALA A 1 168 ? 11.133 10.086 -3.529 1.00 93.62 168 ALA A O 1
ATOM 1261 N N . ALA A 1 169 ? 11.331 7.868 -3.877 1.00 95.44 169 ALA A N 1
ATOM 1262 C CA . ALA A 1 169 ? 10.066 7.534 -3.239 1.00 95.44 169 ALA A CA 1
ATOM 1263 C C . ALA A 1 169 ? 10.176 7.844 -1.742 1.00 95.44 169 ALA A C 1
ATOM 1265 O O . ALA A 1 169 ? 11.253 7.736 -1.158 1.00 95.44 169 ALA A O 1
ATOM 1266 N N . VAL A 1 170 ? 9.077 8.245 -1.112 1.00 95.81 170 VAL A N 1
ATOM 1267 C CA . VAL A 1 170 ? 9.092 8.688 0.286 1.00 95.81 170 VAL A CA 1
ATOM 1268 C C . VAL A 1 170 ? 8.130 7.846 1.104 1.00 95.81 170 VAL A C 1
ATOM 1270 O O . VAL A 1 170 ? 6.922 7.872 0.868 1.00 95.81 170 VAL A O 1
ATOM 1273 N N . LEU A 1 171 ? 8.671 7.136 2.092 1.00 96.12 171 LEU A N 1
ATOM 1274 C CA . LEU A 1 171 ? 7.918 6.404 3.101 1.00 96.12 171 LEU A CA 1
ATOM 1275 C C . LEU A 1 171 ? 7.832 7.228 4.391 1.00 96.12 171 LEU A C 1
ATOM 1277 O O . LEU A 1 171 ? 8.844 7.669 4.946 1.00 96.12 171 LEU A O 1
ATOM 1281 N N . THR A 1 172 ? 6.611 7.403 4.884 1.00 95.31 172 THR A N 1
ATOM 1282 C CA . THR A 1 172 ? 6.313 8.055 6.162 1.00 95.31 172 THR A CA 1
ATOM 1283 C C . THR A 1 172 ? 5.429 7.165 7.037 1.00 95.31 172 THR A C 1
ATOM 1285 O O . THR A 1 172 ? 4.948 6.106 6.633 1.00 95.31 172 THR A O 1
ATOM 1288 N N . GLU A 1 173 ? 5.132 7.615 8.253 1.00 92.25 173 GLU A N 1
ATOM 1289 C CA . GLU A 1 173 ? 4.185 6.953 9.153 1.00 92.25 173 GLU A CA 1
ATOM 1290 C C . GLU A 1 173 ? 2.748 6.836 8.612 1.00 92.25 173 GLU A C 1
ATOM 1292 O O . GLU A 1 173 ? 1.951 6.087 9.184 1.00 92.25 173 GLU A O 1
ATOM 1297 N N . THR A 1 174 ? 2.405 7.574 7.549 1.00 93.94 174 THR A N 1
ATOM 1298 C CA . THR A 1 174 ? 1.038 7.646 6.995 1.00 93.94 174 THR A CA 1
ATOM 1299 C C . THR A 1 174 ? 0.970 7.577 5.471 1.00 93.94 174 THR A C 1
ATOM 1301 O O . THR A 1 174 ? -0.124 7.645 4.906 1.00 93.94 174 THR A O 1
ATOM 1304 N N . SER A 1 175 ? 2.101 7.471 4.773 1.00 96.12 175 SER A N 1
ATOM 1305 C CA . SER A 1 175 ? 2.094 7.514 3.313 1.00 96.12 175 SER A CA 1
ATOM 1306 C C . SER A 1 175 ? 3.299 6.849 2.664 1.00 96.12 175 SER A C 1
ATOM 1308 O O . SER A 1 175 ? 4.390 6.819 3.230 1.00 96.12 175 SER A O 1
ATOM 1310 N N . LEU A 1 176 ? 3.094 6.412 1.426 1.00 96.44 176 LEU A N 1
ATOM 1311 C CA . LEU A 1 176 ? 4.121 6.068 0.457 1.00 96.44 176 LEU A CA 1
ATOM 1312 C C . LEU A 1 176 ? 3.857 6.886 -0.811 1.00 96.44 176 LEU A C 1
ATOM 1314 O O . LEU A 1 176 ? 2.831 6.695 -1.468 1.00 96.44 176 LEU A O 1
ATOM 1318 N N . THR A 1 177 ? 4.747 7.831 -1.108 1.00 95.62 177 THR A N 1
ATOM 1319 C CA . THR A 1 177 ? 4.544 8.834 -2.164 1.00 95.62 177 THR A CA 1
ATOM 1320 C C . THR A 1 177 ? 5.702 8.894 -3.147 1.00 95.62 177 THR A C 1
ATOM 1322 O O . THR A 1 177 ? 6.792 8.403 -2.850 1.00 95.62 177 THR A O 1
ATOM 1325 N N . ASN A 1 178 ? 5.494 9.567 -4.282 1.00 92.69 178 ASN A N 1
ATOM 1326 C CA . ASN A 1 178 ? 6.513 9.746 -5.326 1.00 92.69 178 ASN A CA 1
ATOM 1327 C C . ASN A 1 178 ? 7.080 8.401 -5.823 1.00 92.69 178 ASN A C 1
ATOM 1329 O O . ASN A 1 178 ? 8.279 8.241 -6.054 1.00 92.69 178 ASN A O 1
ATOM 1333 N N . LEU A 1 179 ? 6.195 7.412 -5.971 1.00 89.56 179 LEU A N 1
ATOM 1334 C CA . LEU A 1 179 ? 6.558 6.054 -6.367 1.00 89.56 179 LEU A CA 1
ATOM 1335 C C . LEU A 1 179 ? 7.236 6.012 -7.738 1.00 89.56 179 LEU A C 1
ATOM 1337 O O . LEU A 1 179 ? 8.159 5.234 -7.917 1.00 89.56 179 LEU A O 1
ATOM 1341 N N . ASN A 1 180 ? 6.831 6.863 -8.684 1.00 85.12 180 ASN A N 1
ATOM 1342 C CA . ASN A 1 180 ? 7.478 6.968 -9.993 1.00 85.12 180 ASN A CA 1
ATOM 1343 C C . ASN A 1 180 ? 7.261 8.358 -10.627 1.00 85.12 180 ASN A C 1
ATOM 1345 O O . ASN A 1 180 ? 6.625 8.481 -11.674 1.00 85.12 180 ASN A O 1
ATOM 1349 N N . GLY A 1 181 ? 7.720 9.425 -9.960 1.00 67.19 181 GLY A N 1
ATOM 1350 C CA . GLY A 1 181 ? 7.706 10.786 -10.523 1.00 67.19 181 GLY A CA 1
ATOM 1351 C C . GLY A 1 181 ? 6.319 11.251 -10.988 1.00 67.19 181 GLY A C 1
ATOM 1352 O O . GLY A 1 181 ? 6.167 11.670 -12.133 1.00 67.19 181 GLY A O 1
ATOM 1353 N N . ASP A 1 182 ? 5.317 11.107 -10.116 1.00 69.19 182 ASP A N 1
ATOM 1354 C CA . ASP A 1 182 ? 3.888 11.413 -10.322 1.00 69.19 182 ASP A CA 1
ATOM 1355 C C . ASP A 1 182 ? 3.140 10.568 -11.376 1.00 69.19 182 ASP A C 1
ATOM 1357 O O . ASP A 1 182 ? 1.949 10.782 -11.600 1.00 69.19 182 ASP A O 1
ATOM 1361 N N . SER A 1 183 ? 3.793 9.597 -12.027 1.00 80.31 183 SER A N 1
ATOM 1362 C CA . SER A 1 183 ? 3.108 8.691 -12.970 1.00 80.31 183 SER A CA 1
ATOM 1363 C C . SER A 1 183 ? 2.254 7.623 -12.281 1.00 80.31 183 SER A C 1
ATOM 1365 O O . SER A 1 183 ? 1.339 7.079 -12.898 1.00 80.31 183 SER A O 1
ATOM 1367 N N . LEU A 1 184 ? 2.539 7.356 -11.006 1.00 85.94 184 LEU A N 1
ATOM 1368 C CA . LEU A 1 184 ? 1.762 6.490 -10.131 1.00 85.94 184 LEU A CA 1
ATOM 1369 C C . LEU A 1 184 ? 1.131 7.328 -9.022 1.00 85.94 184 LEU A C 1
ATOM 1371 O O . LEU A 1 184 ? 1.741 8.268 -8.511 1.00 85.94 184 LEU A O 1
ATOM 1375 N N . GLY A 1 185 ? -0.086 6.955 -8.651 1.00 88.25 185 GLY A N 1
ATOM 1376 C CA . GLY A 1 185 ? -0.811 7.497 -7.523 1.00 88.25 185 GLY A CA 1
ATOM 1377 C C . GLY A 1 185 ? -0.145 7.149 -6.197 1.00 88.25 185 GLY A C 1
ATOM 1378 O O . GLY A 1 185 ? 0.419 6.072 -6.001 1.00 88.25 185 GLY A O 1
ATOM 1379 N N . ASP A 1 186 ? -0.267 8.079 -5.263 1.00 95.19 186 ASP A N 1
ATOM 1380 C CA . ASP A 1 186 ? 0.260 7.937 -3.914 1.00 95.19 186 ASP A CA 1
ATOM 1381 C C . ASP A 1 186 ? -0.630 7.031 -3.054 1.00 95.19 186 ASP A C 1
ATOM 1383 O O . ASP A 1 186 ? -1.856 6.980 -3.220 1.00 95.19 186 ASP A O 1
ATOM 1387 N N . ILE A 1 187 ? -0.022 6.368 -2.070 1.00 97.56 187 ILE A N 1
ATOM 1388 C CA . ILE A 1 187 ? -0.727 5.553 -1.082 1.00 97.56 187 ILE A CA 1
ATOM 1389 C C . ILE A 1 187 ? -0.704 6.287 0.253 1.00 97.56 187 ILE A C 1
ATOM 1391 O O . ILE A 1 187 ? 0.352 6.548 0.820 1.00 97.56 187 ILE A O 1
ATOM 1395 N N . PHE A 1 188 ? -1.881 6.563 0.795 1.00 97.62 188 PHE A N 1
ATOM 1396 C CA . PHE A 1 188 ? -2.078 7.113 2.127 1.00 97.62 188 PHE A CA 1
ATOM 1397 C C . PHE A 1 188 ? -2.726 6.050 2.999 1.00 97.62 188 PHE A C 1
ATOM 1399 O O . PHE A 1 188 ? -3.675 5.387 2.582 1.00 97.62 188 PHE A O 1
ATOM 1406 N N . TYR A 1 189 ? -2.240 5.892 4.219 1.00 95.44 189 TYR A N 1
ATOM 1407 C CA . TYR A 1 189 ? -2.764 4.918 5.158 1.00 95.44 189 TYR A CA 1
ATOM 1408 C C . TYR A 1 189 ? -2.813 5.512 6.560 1.00 95.44 189 TYR A C 1
ATOM 1410 O O . TYR A 1 189 ? -1.821 5.961 7.125 1.00 95.44 189 TYR A O 1
ATOM 1418 N N . ASN A 1 190 ? -4.008 5.505 7.132 1.00 92.31 190 ASN A N 1
ATOM 1419 C CA . ASN A 1 190 ? -4.276 5.975 8.479 1.00 92.31 190 ASN A CA 1
ATOM 1420 C C . ASN A 1 190 ? -5.034 4.886 9.230 1.00 92.31 190 ASN A C 1
ATOM 1422 O O . ASN A 1 190 ? -5.835 4.160 8.645 1.00 92.31 190 ASN A O 1
ATOM 1426 N N . ALA A 1 191 ? -4.806 4.806 10.532 1.00 88.69 191 ALA A N 1
ATOM 1427 C CA . ALA A 1 191 ? -5.623 4.029 11.452 1.00 88.69 191 ALA A CA 1
ATOM 1428 C C . ALA A 1 191 ? -6.036 4.924 12.624 1.00 88.69 191 ALA A C 1
ATOM 1430 O O . ALA A 1 191 ? -5.377 5.937 12.892 1.00 88.69 191 ALA A O 1
ATOM 1431 N N . ASP A 1 192 ? -7.119 4.580 13.319 1.00 83.44 192 ASP A N 1
ATOM 1432 C CA . ASP A 1 192 ? -7.531 5.347 14.491 1.00 83.44 192 ASP A CA 1
ATOM 1433 C C . ASP A 1 192 ? -6.406 5.341 15.544 1.00 83.44 192 ASP A C 1
ATOM 1435 O O . ASP A 1 192 ? -5.847 4.303 15.903 1.00 83.44 192 ASP A O 1
ATOM 1439 N N . VAL A 1 193 ? -6.057 6.532 16.037 1.00 68.12 193 VAL A N 1
ATOM 1440 C CA . VAL A 1 193 ? -4.968 6.761 16.999 1.00 68.12 193 VAL A CA 1
ATOM 1441 C C . VAL A 1 193 ? -5.234 6.158 18.380 1.00 68.12 193 VAL A C 1
ATOM 1443 O O . VAL A 1 193 ? -4.303 6.061 19.180 1.00 68.12 193 VAL A O 1
ATOM 1446 N N . MET A 1 194 ? -6.487 5.801 18.672 1.00 70.69 194 MET A N 1
ATOM 1447 C CA . MET A 1 194 ? -6.884 5.063 19.875 1.00 70.69 194 MET A CA 1
ATOM 1448 C C . MET A 1 194 ? -6.827 3.540 19.667 1.00 70.69 194 MET A C 1
ATOM 1450 O O . MET A 1 194 ? -6.987 2.791 20.630 1.00 70.69 194 MET A O 1
ATOM 1454 N N . GLY A 1 195 ? -6.614 3.085 18.428 1.00 64.25 195 GLY A N 1
ATOM 1455 C CA . GLY A 1 195 ? -6.403 1.686 18.069 1.00 64.25 195 GLY A CA 1
ATOM 1456 C C . GLY A 1 195 ? -4.942 1.258 18.211 1.00 64.25 195 GLY A C 1
ATOM 1457 O O . GLY A 1 195 ? -4.071 2.028 18.618 1.00 64.25 195 GLY A O 1
ATOM 1458 N N . GLU A 1 196 ? -4.645 0.011 17.841 1.00 73.94 196 GLU A N 1
ATOM 1459 C CA . GLU A 1 196 ? -3.290 -0.538 17.958 1.00 73.94 196 GLU A CA 1
ATOM 1460 C C . GLU A 1 196 ? -2.355 -0.114 16.801 1.00 73.94 196 GLU A C 1
ATOM 1462 O O . GLU A 1 196 ? -1.181 -0.472 16.825 1.00 73.94 196 GLU A O 1
ATOM 1467 N N . TYR A 1 197 ? -2.840 0.706 15.854 1.00 82.19 197 TYR A N 1
ATOM 1468 C CA . TYR A 1 197 ? -2.116 1.419 14.780 1.00 82.19 197 TYR A CA 1
ATOM 1469 C C . TYR A 1 197 ? -1.014 0.599 14.086 1.00 82.19 197 TYR A C 1
ATOM 1471 O O . TYR A 1 197 ? 0.164 0.649 14.451 1.00 82.19 197 TYR A O 1
ATOM 1479 N N . TRP A 1 198 ? -1.407 -0.151 13.052 1.00 88.81 198 TRP A N 1
ATOM 1480 C CA . TRP A 1 198 ? -0.513 -0.991 12.242 1.00 88.81 198 TRP A CA 1
ATOM 1481 C C . TRP A 1 198 ? 0.362 -1.965 13.054 1.00 88.81 198 TRP A C 1
ATOM 1483 O O . TRP A 1 198 ? 1.441 -2.344 12.608 1.00 88.81 198 TRP A O 1
ATOM 1493 N N . SER A 1 199 ? -0.066 -2.389 14.249 1.00 87.75 199 SER A N 1
ATOM 1494 C CA . SER A 1 199 ? 0.710 -3.287 15.125 1.00 87.75 199 SER A CA 1
ATOM 1495 C C . SER A 1 199 ? 1.007 -4.659 14.509 1.00 87.75 199 SER A C 1
ATOM 1497 O O . SER A 1 199 ? 1.966 -5.309 14.922 1.00 87.75 199 SER A O 1
ATOM 1499 N N . SER A 1 200 ? 0.247 -5.085 13.493 1.00 88.69 200 SER A N 1
ATOM 1500 C CA . SER A 1 200 ? 0.522 -6.305 12.716 1.00 88.69 200 SER A CA 1
ATOM 1501 C C . SER A 1 200 ? 1.535 -6.094 11.581 1.00 88.69 200 SER A C 1
ATOM 1503 O O . SER A 1 200 ? 1.828 -7.043 10.852 1.00 88.69 200 SER A O 1
ATOM 1505 N N . GLY A 1 201 ? 2.074 -4.879 11.454 1.00 90.75 201 GLY A N 1
ATOM 1506 C CA . GLY A 1 201 ? 3.206 -4.516 10.613 1.00 90.75 201 GLY A CA 1
ATOM 1507 C C . GLY A 1 201 ? 2.845 -3.848 9.287 1.00 90.75 201 GLY A C 1
ATOM 1508 O O . GLY A 1 201 ? 1.746 -4.021 8.750 1.00 90.75 201 GLY A O 1
ATOM 1509 N N . VAL A 1 202 ? 3.816 -3.097 8.763 1.00 94.38 202 VAL A N 1
ATOM 1510 C CA . VAL A 1 202 ? 3.801 -2.531 7.408 1.00 94.38 202 VAL A CA 1
ATOM 1511 C C . VAL A 1 202 ? 5.004 -3.063 6.646 1.00 94.38 202 VAL A C 1
ATOM 1513 O O . VAL A 1 202 ? 6.137 -2.850 7.065 1.00 94.38 202 VAL A O 1
ATOM 1516 N N . THR A 1 203 ? 4.773 -3.765 5.541 1.00 96.56 203 THR A N 1
ATOM 1517 C CA . THR A 1 203 ? 5.861 -4.306 4.718 1.00 96.56 203 THR A CA 1
ATOM 1518 C C . THR A 1 203 ? 5.773 -3.792 3.297 1.00 96.56 203 THR A C 1
ATOM 1520 O O . THR A 1 203 ? 4.700 -3.814 2.697 1.00 96.56 203 THR A O 1
ATOM 1523 N N . LEU A 1 204 ? 6.916 -3.358 2.779 1.00 96.94 204 LEU A N 1
ATOM 1524 C CA . LEU A 1 204 ? 7.110 -2.916 1.410 1.00 96.94 204 LEU A CA 1
ATOM 1525 C C . LEU A 1 204 ? 8.121 -3.835 0.720 1.00 96.94 204 LEU A C 1
ATOM 1527 O O . LEU A 1 204 ? 9.236 -4.006 1.217 1.00 96.94 204 LEU A O 1
ATOM 1531 N N . TRP A 1 205 ? 7.748 -4.383 -0.430 1.00 97.19 205 TRP A N 1
ATOM 1532 C CA . TRP A 1 205 ? 8.686 -5.000 -1.364 1.00 97.19 205 TRP A CA 1
ATOM 1533 C C . TRP A 1 205 ? 8.870 -4.092 -2.568 1.00 97.19 205 TRP A C 1
ATOM 1535 O O . TRP A 1 205 ? 7.890 -3.738 -3.220 1.00 97.19 205 TRP A O 1
ATOM 1545 N N . LEU A 1 206 ? 10.117 -3.713 -2.813 1.00 95.25 206 LEU A N 1
ATOM 1546 C CA . LEU A 1 206 ? 10.574 -3.007 -3.999 1.00 95.25 206 LEU A CA 1
ATOM 1547 C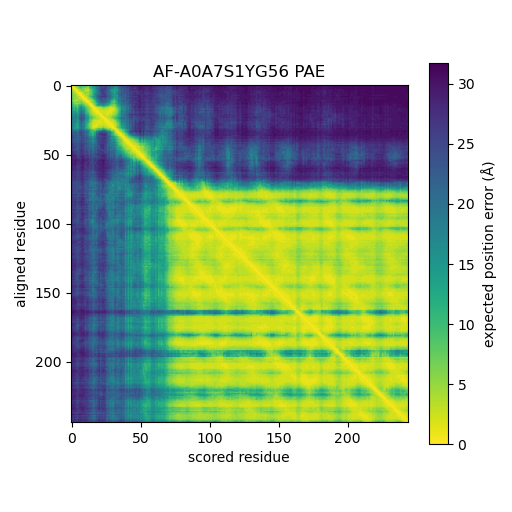 C . LEU A 1 206 ? 10.977 -4.015 -5.085 1.00 95.25 206 LEU A C 1
ATOM 1549 O O . LEU A 1 206 ? 11.059 -5.220 -4.814 1.00 95.25 206 LEU A O 1
ATOM 1553 N N . GLY A 1 207 ? 11.116 -3.521 -6.312 1.00 91.81 207 GLY A N 1
ATOM 1554 C CA . GLY A 1 207 ? 11.166 -4.329 -7.521 1.00 91.81 207 GLY A CA 1
ATOM 1555 C C . GLY A 1 207 ? 12.553 -4.875 -7.839 1.00 91.81 207 GLY A C 1
ATOM 1556 O O . GLY A 1 207 ? 13.405 -5.080 -6.981 1.00 91.81 207 GLY A O 1
ATOM 1557 N N . LYS A 1 208 ? 12.777 -5.188 -9.118 1.00 90.12 208 LYS A N 1
ATOM 1558 C CA . LYS A 1 208 ? 14.040 -5.777 -9.599 1.00 90.12 208 LYS A CA 1
ATOM 1559 C C . LYS A 1 208 ? 15.058 -4.769 -10.118 1.00 90.12 208 LYS A C 1
ATOM 1561 O O . LYS A 1 208 ? 16.161 -5.178 -10.473 1.00 90.12 208 LYS A O 1
ATOM 1566 N N . ASN A 1 209 ? 14.658 -3.514 -10.283 1.00 90.56 209 ASN A N 1
ATOM 1567 C CA . ASN A 1 209 ? 15.517 -2.458 -10.819 1.00 90.56 209 ASN A CA 1
ATOM 1568 C C . ASN A 1 209 ? 15.982 -1.544 -9.695 1.00 90.56 209 ASN A C 1
ATOM 1570 O O . ASN A 1 209 ? 15.561 -1.714 -8.567 1.00 90.56 209 ASN A O 1
ATOM 1574 N N . ASP A 1 210 ? 16.851 -0.597 -10.024 1.00 92.44 210 ASP A N 1
ATOM 1575 C CA . ASP A 1 210 ? 17.427 0.322 -9.050 1.00 92.44 210 ASP A CA 1
ATOM 1576 C C . ASP A 1 210 ? 16.337 1.221 -8.447 1.00 92.44 210 ASP A C 1
ATOM 1578 O O . ASP A 1 210 ? 15.798 2.113 -9.115 1.00 92.44 210 ASP A O 1
ATOM 1582 N N . ASP A 1 211 ? 16.028 0.984 -7.176 1.00 93.38 211 ASP A N 1
ATOM 1583 C CA . ASP A 1 211 ? 15.032 1.726 -6.421 1.00 93.38 211 ASP A CA 1
ATOM 1584 C C . ASP A 1 211 ? 15.690 2.798 -5.532 1.00 93.38 211 ASP A C 1
ATOM 1586 O O . ASP A 1 211 ? 16.768 2.628 -4.962 1.00 93.38 211 ASP A O 1
ATOM 1590 N N . THR A 1 212 ? 15.030 3.943 -5.367 1.00 94.62 212 THR A N 1
ATOM 1591 C CA . THR A 1 212 ? 15.439 5.012 -4.442 1.00 94.62 212 THR A CA 1
ATOM 1592 C C . THR A 1 212 ? 14.320 5.300 -3.455 1.00 94.62 212 THR A C 1
ATOM 1594 O O . THR A 1 212 ? 13.253 5.774 -3.847 1.00 94.62 212 THR A O 1
ATOM 1597 N N . LEU A 1 213 ? 14.571 5.063 -2.165 1.00 95.94 213 LEU A N 1
ATOM 1598 C CA . LEU A 1 213 ? 13.585 5.228 -1.098 1.00 95.94 213 LEU A CA 1
ATOM 1599 C C . LEU A 1 213 ? 14.145 6.026 0.088 1.00 95.94 213 LEU A C 1
ATOM 1601 O O . LEU A 1 213 ? 15.083 5.600 0.764 1.00 95.94 213 LEU A O 1
ATOM 1605 N N . ASP A 1 214 ? 13.477 7.128 0.408 1.00 96.50 214 ASP A N 1
ATOM 1606 C CA . ASP A 1 214 ? 13.656 7.881 1.643 1.00 96.50 214 ASP A CA 1
ATOM 1607 C C . ASP A 1 214 ? 12.634 7.412 2.686 1.00 96.50 214 ASP A C 1
ATOM 1609 O O . ASP A 1 214 ? 11.425 7.584 2.529 1.00 96.50 214 ASP A O 1
ATOM 1613 N N . VAL A 1 215 ? 13.114 6.850 3.792 1.00 96.25 215 VAL A N 1
ATOM 1614 C CA . VAL A 1 215 ? 12.300 6.502 4.961 1.00 96.25 215 VAL A CA 1
ATOM 1615 C C . VAL A 1 215 ? 12.424 7.628 5.982 1.00 96.25 215 VAL A C 1
ATOM 1617 O O . VAL A 1 215 ? 13.420 7.723 6.702 1.00 96.25 215 VAL A O 1
ATOM 1620 N N . LEU A 1 216 ? 11.410 8.495 6.030 1.00 96.19 216 LEU A N 1
ATOM 1621 C CA . LEU A 1 216 ? 11.380 9.663 6.920 1.00 96.19 216 LEU A CA 1
ATOM 1622 C C . LEU A 1 216 ? 10.728 9.361 8.272 1.00 96.19 216 LEU A C 1
ATOM 1624 O O . LEU A 1 216 ? 11.059 9.980 9.280 1.00 96.19 216 LEU A O 1
ATOM 1628 N N . SER A 1 217 ? 9.761 8.446 8.294 1.00 93.50 217 SER A N 1
ATOM 1629 C CA . SER A 1 217 ? 9.131 7.949 9.517 1.00 93.50 217 SER A CA 1
ATOM 1630 C C . SER A 1 217 ? 8.426 6.621 9.252 1.00 93.50 217 SER A C 1
ATOM 1632 O O . SER A 1 217 ? 8.160 6.267 8.106 1.00 93.50 217 SER A O 1
ATOM 1634 N N . ILE A 1 218 ? 8.127 5.873 10.315 1.00 90.44 218 ILE A N 1
ATOM 1635 C CA . ILE A 1 218 ? 7.414 4.594 10.235 1.00 90.44 218 ILE A CA 1
ATOM 1636 C C . ILE A 1 218 ? 6.185 4.599 11.143 1.00 90.44 218 ILE A C 1
ATOM 1638 O O . ILE A 1 218 ? 6.182 5.288 12.171 1.00 90.44 218 ILE A O 1
ATOM 1642 N N . PRO A 1 219 ? 5.148 3.812 10.810 1.00 86.50 219 PRO A N 1
ATOM 1643 C CA . PRO A 1 219 ? 3.993 3.639 11.677 1.00 86.50 219 PRO A CA 1
ATOM 1644 C C . PRO A 1 219 ? 4.414 3.243 13.087 1.00 86.50 219 PRO A C 1
ATOM 1646 O O . PRO A 1 219 ? 5.119 2.255 13.288 1.00 86.50 219 PRO A O 1
ATOM 1649 N N . THR A 1 220 ? 3.977 4.028 14.069 1.00 78.88 220 THR A N 1
ATOM 1650 C CA . THR A 1 220 ? 4.320 3.805 15.472 1.00 78.88 220 THR A CA 1
ATOM 1651 C C . THR A 1 220 ? 3.041 3.691 16.289 1.00 78.88 220 THR A C 1
ATOM 1653 O O . THR A 1 220 ? 2.259 4.639 16.371 1.00 78.88 220 THR A O 1
ATOM 1656 N N . THR A 1 221 ? 2.822 2.530 16.909 1.00 75.94 221 THR A N 1
ATOM 1657 C CA . THR A 1 221 ? 1.703 2.348 17.835 1.00 75.94 221 THR A CA 1
ATOM 1658 C C . THR A 1 221 ? 1.868 3.222 19.079 1.00 75.94 221 THR A C 1
ATOM 1660 O O . THR A 1 221 ? 2.954 3.323 19.652 1.00 75.94 221 THR A O 1
ATOM 1663 N N . LYS A 1 222 ? 0.782 3.881 19.499 1.00 73.38 222 LYS A N 1
ATOM 1664 C CA . LYS A 1 222 ? 0.743 4.718 20.714 1.00 73.38 222 LYS A CA 1
ATOM 1665 C C . LYS A 1 222 ? 0.286 3.940 21.950 1.00 73.38 222 LYS A C 1
ATOM 1667 O O . LYS A 1 222 ? 0.199 4.510 23.037 1.00 73.38 222 LYS A O 1
ATOM 1672 N N . VAL A 1 223 ? -0.004 2.651 21.788 1.00 76.12 223 VAL A N 1
ATOM 1673 C CA . VAL A 1 223 ? -0.463 1.766 22.856 1.00 76.12 223 VAL A CA 1
ATOM 1674 C C . VAL A 1 223 ? 0.740 1.180 23.594 1.00 76.12 223 VAL A C 1
ATOM 1676 O O . VAL A 1 223 ? 1.642 0.592 22.997 1.00 76.12 223 VAL A O 1
ATOM 1679 N N . GLU A 1 224 ? 0.754 1.338 24.917 1.00 79.56 224 GLU A N 1
ATOM 1680 C CA . GLU A 1 224 ? 1.847 0.867 25.768 1.00 79.56 224 GLU A CA 1
ATOM 1681 C C . GLU A 1 224 ? 2.020 -0.661 25.680 1.00 79.56 224 GLU A C 1
ATOM 1683 O O . GLU A 1 224 ? 1.061 -1.424 25.775 1.00 79.56 224 GLU A O 1
ATOM 1688 N N . GLY A 1 225 ? 3.266 -1.116 25.515 1.00 80.00 225 GLY A N 1
ATOM 1689 C CA . GLY A 1 225 ? 3.613 -2.540 25.474 1.00 80.00 225 GLY A CA 1
ATOM 1690 C C . GLY A 1 225 ? 3.475 -3.209 24.103 1.00 80.00 225 GLY A C 1
ATOM 1691 O O . GLY A 1 225 ? 3.932 -4.343 23.950 1.00 80.00 225 GLY A O 1
ATOM 1692 N N . LEU A 1 226 ? 2.926 -2.516 23.102 1.00 81.88 226 LEU A N 1
ATOM 1693 C CA . LEU A 1 226 ? 2.882 -2.992 21.722 1.00 81.88 226 LEU A CA 1
ATOM 1694 C C . LEU A 1 226 ? 4.063 -2.468 20.905 1.00 81.88 22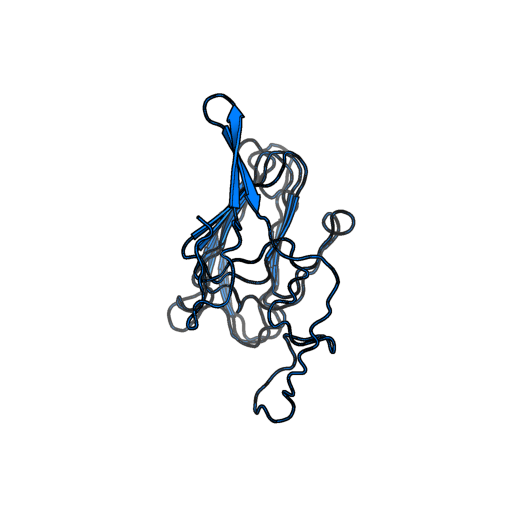6 LEU A C 1
ATOM 1696 O O . LEU A 1 226 ? 4.664 -1.438 21.211 1.00 81.88 226 LEU A O 1
ATOM 1700 N N . ARG A 1 227 ? 4.425 -3.222 19.867 1.00 82.56 227 ARG A N 1
ATOM 1701 C CA . ARG A 1 227 ? 5.478 -2.861 18.917 1.00 82.56 227 ARG A CA 1
ATOM 1702 C C . ARG A 1 227 ? 4.931 -2.990 17.510 1.00 82.56 227 ARG A C 1
ATOM 1704 O O . ARG A 1 227 ? 4.293 -3.990 17.201 1.00 82.56 227 ARG A O 1
ATOM 1711 N N . THR A 1 228 ? 5.250 -2.012 16.679 1.00 86.12 228 THR A N 1
ATOM 1712 C CA . THR A 1 228 ? 5.019 -2.067 15.238 1.00 86.12 228 THR A CA 1
ATOM 1713 C C . THR A 1 228 ? 6.339 -2.393 14.557 1.00 86.12 228 THR A C 1
ATOM 1715 O O . THR A 1 228 ? 7.383 -1.855 14.932 1.00 86.12 228 THR A O 1
ATOM 1718 N N . VAL A 1 229 ? 6.302 -3.297 13.582 1.00 89.25 229 VAL A N 1
ATOM 1719 C CA . VAL A 1 229 ? 7.450 -3.602 12.726 1.00 89.25 229 VAL A CA 1
ATOM 1720 C C . VAL A 1 229 ? 7.151 -3.059 11.338 1.00 89.25 229 VAL A C 1
ATOM 1722 O O . VAL A 1 229 ? 6.107 -3.366 10.767 1.00 89.25 229 VAL A O 1
ATOM 1725 N N . ALA A 1 230 ? 8.071 -2.254 10.817 1.00 92.06 230 ALA A N 1
ATOM 1726 C CA . ALA A 1 230 ? 8.088 -1.874 9.417 1.00 92.06 230 ALA A CA 1
ATOM 1727 C C . ALA A 1 230 ? 9.269 -2.568 8.732 1.00 92.06 230 ALA A C 1
ATOM 1729 O O . ALA A 1 230 ? 10.383 -2.549 9.263 1.00 92.06 230 ALA A O 1
ATOM 1730 N N . SER A 1 231 ? 9.025 -3.180 7.580 1.00 94.50 231 SER A N 1
ATOM 1731 C CA . SER A 1 231 ? 10.045 -3.863 6.780 1.00 94.50 231 SER A CA 1
ATOM 1732 C C . SER A 1 231 ? 10.041 -3.337 5.355 1.00 94.50 231 SER A C 1
ATOM 1734 O O . SER A 1 231 ? 8.987 -3.164 4.750 1.00 94.50 231 SER A O 1
ATOM 1736 N N . VAL A 1 232 ? 11.235 -3.107 4.817 1.00 95.75 232 VAL A N 1
ATOM 1737 C CA . VAL A 1 232 ? 11.447 -2.790 3.405 1.00 95.75 232 VAL A CA 1
ATOM 1738 C C . VAL A 1 232 ? 12.386 -3.842 2.833 1.00 95.75 232 VAL A C 1
ATOM 1740 O O . VAL A 1 232 ? 13.437 -4.121 3.412 1.00 95.75 232 VAL A O 1
ATOM 1743 N N . HIS A 1 233 ? 11.997 -4.425 1.709 1.00 95.56 233 HIS A N 1
ATOM 1744 C CA . HIS A 1 233 ? 12.791 -5.377 0.950 1.00 95.56 233 HIS A CA 1
ATOM 1745 C C . HIS A 1 233 ? 13.164 -4.715 -0.371 1.00 95.56 233 HIS A C 1
ATOM 1747 O O . HIS A 1 233 ? 12.273 -4.407 -1.150 1.00 95.56 233 HIS A O 1
ATOM 1753 N N . ALA A 1 234 ? 14.455 -4.465 -0.583 1.00 91.31 234 ALA A N 1
ATOM 1754 C CA . ALA A 1 234 ? 14.936 -3.658 -1.703 1.00 91.31 234 ALA A CA 1
ATOM 1755 C C . ALA A 1 234 ? 14.930 -4.400 -3.052 1.00 91.31 234 ALA A C 1
ATOM 1757 O O . ALA A 1 234 ? 14.825 -3.775 -4.086 1.00 91.31 234 ALA A O 1
ATOM 1758 N N . GLY A 1 235 ? 14.938 -5.736 -3.031 1.00 91.19 235 GLY A N 1
ATOM 1759 C CA . GLY A 1 235 ? 15.038 -6.526 -4.254 1.00 91.19 235 GLY A CA 1
ATOM 1760 C C . GLY A 1 235 ? 16.494 -6.702 -4.713 1.00 91.19 235 GLY A C 1
ATOM 1761 O O . GLY A 1 235 ? 17.413 -6.591 -3.898 1.00 91.19 235 GLY A O 1
ATOM 1762 N N . PRO A 1 236 ? 16.717 -7.153 -5.962 1.00 91.94 236 PRO A N 1
ATOM 1763 C CA . PRO A 1 236 ? 18.047 -7.406 -6.524 1.00 91.94 236 PRO A CA 1
ATOM 1764 C C . PRO A 1 236 ? 18.733 -6.201 -7.202 1.00 91.94 236 PRO A C 1
ATOM 1766 O O . PRO A 1 236 ? 19.842 -6.401 -7.705 1.00 91.94 236 PRO A O 1
ATOM 1769 N N . GLY A 1 237 ? 18.095 -5.028 -7.284 1.00 89.50 237 GLY A N 1
ATOM 1770 C CA . GLY A 1 237 ? 18.629 -3.831 -7.948 1.00 89.50 237 GLY A CA 1
ATOM 1771 C C . GLY A 1 237 ? 19.779 -3.149 -7.192 1.00 89.50 237 GLY A C 1
ATOM 1772 O O . GLY A 1 237 ? 20.134 -3.539 -6.076 1.00 89.50 237 GLY A O 1
ATOM 1773 N N . ASP A 1 238 ? 20.385 -2.122 -7.801 1.00 92.88 238 ASP A N 1
ATOM 1774 C CA . ASP A 1 238 ? 21.323 -1.227 -7.107 1.00 92.88 238 ASP A CA 1
ATOM 1775 C C . ASP A 1 238 ? 20.532 -0.159 -6.326 1.00 92.88 238 ASP A C 1
ATOM 1777 O O . ASP A 1 238 ? 20.466 1.017 -6.697 1.00 92.88 238 ASP A O 1
ATOM 1781 N N . ASP A 1 239 ? 19.920 -0.586 -5.222 1.00 93.62 239 ASP A N 1
ATOM 1782 C CA . ASP A 1 239 ? 18.973 0.236 -4.467 1.00 93.62 239 ASP A CA 1
ATOM 1783 C C . ASP A 1 239 ? 19.648 1.208 -3.493 1.00 93.62 239 ASP A C 1
ATOM 1785 O O . ASP A 1 239 ? 20.648 0.906 -2.827 1.00 93.62 239 ASP A O 1
ATOM 1789 N N . VAL A 1 240 ? 19.038 2.380 -3.326 1.00 94.19 240 VAL A N 1
ATOM 1790 C CA . VAL A 1 240 ? 19.457 3.402 -2.365 1.00 94.19 240 VAL A CA 1
ATOM 1791 C C . VAL A 1 240 ? 18.337 3.652 -1.364 1.00 94.19 240 VAL A C 1
ATOM 1793 O O . VAL A 1 240 ? 17.322 4.272 -1.676 1.00 94.19 240 VAL A O 1
ATOM 1796 N N . LEU A 1 241 ? 18.553 3.203 -0.126 1.00 94.62 241 LEU A N 1
ATOM 1797 C CA . LEU A 1 241 ? 17.650 3.443 0.998 1.00 94.62 241 LEU A CA 1
ATOM 1798 C C . LEU A 1 241 ? 18.278 4.441 1.973 1.00 94.62 241 LEU A C 1
ATOM 1800 O O . LEU A 1 241 ? 19.325 4.163 2.567 1.00 94.62 241 LEU A O 1
ATOM 1804 N N . GLN A 1 242 ? 17.618 5.577 2.189 1.00 94.94 242 GLN A N 1
ATOM 1805 C CA . GLN A 1 242 ? 18.029 6.573 3.175 1.00 94.94 242 GLN A CA 1
ATOM 1806 C C . GLN A 1 242 ? 17.042 6.593 4.344 1.00 94.94 242 GLN A C 1
ATOM 1808 O O . GLN A 1 242 ? 15.869 6.898 4.174 1.00 94.94 242 GLN A O 1
ATOM 1813 N N . ILE A 1 243 ? 17.525 6.287 5.548 1.00 93.19 243 ILE A N 1
ATOM 1814 C CA . ILE A 1 243 ? 16.714 6.251 6.774 1.00 93.19 243 ILE A CA 1
ATOM 1815 C C . ILE A 1 243 ? 17.098 7.444 7.649 1.00 93.19 243 ILE A C 1
ATOM 1817 O O . ILE A 1 243 ? 18.291 7.654 7.895 1.00 93.19 243 ILE A O 1
ATOM 1821 N N . GLN A 1 244 ? 16.104 8.213 8.100 1.00 86.50 244 GLN A N 1
ATOM 1822 C CA . GLN A 1 244 ? 16.288 9.408 8.935 1.00 86.50 244 GLN A CA 1
ATOM 1823 C C . GLN A 1 244 ? 15.782 9.214 10.366 1.00 86.50 244 GLN A C 1
ATOM 1825 O O . GLN A 1 244 ? 14.763 8.515 10.558 1.00 86.50 244 GLN A O 1
#

pLDDT: mean 75.16, std 20.91, range [34.78, 97.75]

Radius of gyration: 21.26 Å; Cα contacts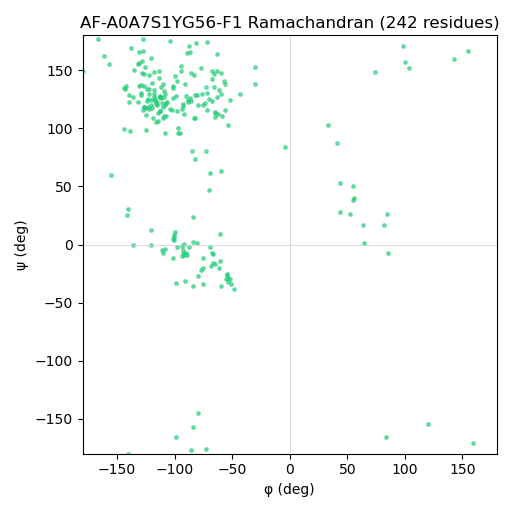 (8 Å, |Δi|>4): 570; chains: 1; bounding box: 67×32×60 Å

Sequence (244 aa):
KEKTCGFNGTSTCTNTVKVYAVGKNTFAIIFLGERLNAGVILDVDASELVGFEPEAFHNSTSNLLLRTSDIAYSNVETLNIKTGTKSAVVNVRGTSASTTITTQDEDDYFFISSDAVEIPETAPTTDFLHGWLDYLEGNLSLNAGLGKHRLLISDENSTIGKGSIGGAAVLTETSLTNLNGDSLGDIFYNADVMGEYWSSGVTLWLGKNDDTLDVLSIPTTKVEGLRTVASVHAGPGDDVLQIQ

Organism: NCBI:txid210454

Foldseek 3Di:
DFAFDDPVSPHTDDPQWDWDDPDPPDIDIHGDDDDPDPDDDDDDDCVPPDPDDVALDPVHDDPPPPVPPPDDDDPEQEAEAEDDQEEEEAEALADPHAYEYEYEDEEYAYEYFVQGDDDPVCRLPDPDDDHANLRQQHAYAYEAEAYQYAAEHEHAADPDAFADPLGAFEAALFWTDSRDVNRGHIYGYDYPLVHQWNLSEHEYETYAEEYEYEYEYHNARPDPPTGYDYYYHHHNYVYHYHYD